Protein AF-A0A0D2E8W1-F1 (afdb_monomer_lite)

Secondary structure (DSSP, 8-state):
----------------SHHHHHHHHHHTTT---HHHHHHHHHHHHHHHHHHHHHHHHHHHHHHHHHHHHHHHHHHTT-HHHHHHHHHHHHHHHHHHHHHHHHHHHHHHHHHHHHHHHHHHHHHHHHHHHHHHHHHHHHHS-HHHHHHHHHHHHHHHHHHHHHHHHHHHHHHHHHTT-TTHHHHHHHHHHHHHHHHHHHHHHTTS--------------PPPPP--------------------HHHHHHHHHHHT--

Sequence (257 aa):
MNVSLCCLSATTASTPLTIRHQIIEWAFGKRMTPAERLRKHQRALEKTQRELDRERVKLENQEKKLVADIKKSAKNGQIGACKIQAKDLVRTRRYIQKFYQMRTQLQAISLRIQTVRSNEQMMQSMKGATMLLGSMNRQMNLPALQRIAMEFERENDIMDQRQEMMDDAIDDVTGLEDEEEGEEVVNQVLDEIGVDLNNAVRAIPYFEMLDANPIVQLGETPTGIQKAAVPESRVAQAIGGGGEDDDLQARLDSLRK

Radius of gyration: 33.44 Å; chains: 1; bounding box: 109×56×76 Å

Structure (mmCIF, N/CA/C/O backbone):
data_AF-A0A0D2E8W1-F1
#
_entry.id   AF-A0A0D2E8W1-F1
#
loop_
_atom_site.group_PDB
_atom_site.id
_atom_site.type_symbol
_atom_site.label_atom_id
_atom_site.label_alt_id
_atom_site.label_comp_id
_atom_site.label_asym_id
_atom_site.label_entity_id
_atom_site.label_seq_id
_atom_site.pdbx_PDB_ins_code
_atom_site.Cartn_x
_atom_site.Cartn_y
_atom_site.Cartn_z
_atom_site.occupancy
_atom_site.B_iso_or_equiv
_atom_site.auth_seq_id
_atom_site.auth_comp_id
_atom_site.auth_asym_id
_atom_site.auth_atom_id
_atom_site.pdbx_PDB_model_num
ATOM 1 N N . MET A 1 1 ? 77.382 7.067 -30.988 1.00 40.53 1 MET A N 1
ATOM 2 C CA . MET A 1 1 ? 77.767 7.031 -29.561 1.00 40.53 1 MET A CA 1
ATOM 3 C C . MET A 1 1 ? 76.486 7.145 -28.749 1.00 40.53 1 MET A C 1
ATOM 5 O O . MET A 1 1 ? 75.956 8.236 -28.618 1.00 40.53 1 MET A O 1
ATOM 9 N N . ASN A 1 2 ? 75.930 6.005 -28.331 1.00 35.22 2 ASN A N 1
ATOM 10 C CA . ASN A 1 2 ? 74.727 5.917 -27.501 1.00 35.22 2 ASN A CA 1
ATOM 11 C C . ASN A 1 2 ? 75.181 5.879 -26.042 1.00 35.22 2 ASN A C 1
ATOM 13 O O . ASN A 1 2 ? 75.724 4.864 -25.610 1.00 35.22 2 ASN A O 1
ATOM 17 N N . VAL A 1 3 ? 74.999 6.971 -25.301 1.00 38.97 3 VAL A N 1
ATOM 18 C CA . VAL A 1 3 ? 75.181 6.971 -23.846 1.00 38.97 3 VAL A CA 1
ATOM 19 C C . VAL A 1 3 ? 73.813 7.169 -23.218 1.00 38.97 3 VAL A C 1
ATOM 21 O O . VAL A 1 3 ? 73.165 8.199 -23.373 1.00 38.97 3 VAL A O 1
ATOM 24 N N . SER A 1 4 ? 73.385 6.084 -22.587 1.00 39.88 4 SER A N 1
ATOM 25 C CA . SER A 1 4 ? 72.119 5.854 -21.916 1.00 39.88 4 SER A CA 1
ATOM 26 C C . SER A 1 4 ? 71.818 6.928 -20.870 1.00 39.88 4 SER A C 1
ATOM 28 O O . SER A 1 4 ? 72.616 7.176 -19.967 1.00 39.88 4 SER A O 1
ATOM 30 N N . LEU A 1 5 ? 70.630 7.519 -20.995 1.00 40.31 5 LEU A N 1
ATOM 31 C CA . LEU A 1 5 ? 69.998 8.433 -20.051 1.00 40.31 5 LEU A CA 1
ATOM 32 C C . LEU A 1 5 ? 69.703 7.662 -18.755 1.00 40.31 5 LEU A C 1
ATOM 34 O O . LEU A 1 5 ? 68.702 6.958 -18.639 1.00 40.31 5 LEU A O 1
ATOM 38 N N . CYS A 1 6 ? 70.625 7.725 -17.799 1.00 34.38 6 CYS A N 1
ATOM 39 C CA . CYS A 1 6 ? 70.446 7.113 -16.492 1.00 34.38 6 CYS A CA 1
ATOM 40 C C . CYS A 1 6 ? 69.519 8.004 -15.657 1.00 34.38 6 CYS A C 1
ATOM 42 O O . CYS A 1 6 ? 69.876 9.116 -15.265 1.00 34.38 6 CYS A O 1
ATOM 44 N N . CYS A 1 7 ? 68.308 7.501 -15.434 1.00 33.75 7 CYS A N 1
ATOM 45 C CA . CYS A 1 7 ? 67.320 8.014 -14.504 1.00 33.75 7 CYS A CA 1
ATOM 46 C C . CYS A 1 7 ? 67.936 8.173 -13.106 1.00 33.75 7 CYS A C 1
ATOM 48 O O . CYS A 1 7 ? 68.194 7.179 -12.431 1.00 33.75 7 CYS A O 1
ATOM 50 N N . LEU A 1 8 ? 68.124 9.410 -12.649 1.00 35.38 8 LEU A N 1
ATOM 51 C CA . LEU A 1 8 ? 68.450 9.696 -11.255 1.00 35.38 8 LEU A CA 1
ATOM 52 C C . LEU A 1 8 ? 67.363 10.588 -10.650 1.00 35.38 8 LEU A C 1
ATOM 54 O O . LEU A 1 8 ? 67.363 11.808 -10.776 1.00 35.38 8 LEU A O 1
ATOM 58 N N . SER A 1 9 ? 66.384 9.895 -10.068 1.00 36.00 9 SER A N 1
ATOM 59 C CA . SER A 1 9 ? 65.716 10.206 -8.800 1.00 36.00 9 SER A CA 1
ATOM 60 C C . SER A 1 9 ? 65.710 11.675 -8.356 1.00 36.00 9 SER A C 1
ATOM 62 O O . SER A 1 9 ? 66.556 12.102 -7.569 1.00 36.00 9 SER A O 1
ATOM 64 N N . ALA A 1 10 ? 64.676 12.414 -8.750 1.00 39.38 10 ALA A N 1
ATOM 65 C CA . ALA A 1 10 ? 64.235 13.587 -8.006 1.00 39.38 10 ALA A CA 1
ATOM 66 C C . ALA A 1 10 ? 63.082 13.173 -7.081 1.00 39.38 10 ALA A C 1
ATOM 68 O O . ALA A 1 10 ? 61.907 13.225 -7.437 1.00 39.38 10 ALA A O 1
ATOM 69 N N . THR A 1 11 ? 63.449 12.726 -5.882 1.00 40.19 11 THR A N 1
ATOM 70 C CA . THR A 1 11 ? 62.569 12.675 -4.715 1.00 40.19 11 THR A CA 1
ATOM 71 C C . THR A 1 11 ? 62.158 14.105 -4.373 1.00 40.19 11 THR A C 1
ATOM 73 O O . THR A 1 11 ? 62.908 14.825 -3.718 1.00 40.19 11 THR A O 1
ATOM 76 N N . THR A 1 12 ? 60.975 14.538 -4.799 1.00 41.62 12 THR A N 1
ATOM 77 C CA . THR A 1 12 ? 60.324 15.724 -4.232 1.00 41.62 12 THR A CA 1
ATOM 78 C C . THR A 1 12 ? 59.028 15.295 -3.566 1.00 41.62 12 THR A C 1
ATOM 80 O O . THR A 1 12 ? 57.986 15.065 -4.176 1.00 41.62 12 THR A O 1
ATOM 83 N N . ALA A 1 13 ? 59.143 15.137 -2.251 1.00 38.47 13 ALA A N 1
ATOM 84 C CA . ALA A 1 13 ? 58.041 14.963 -1.333 1.00 38.47 13 ALA A CA 1
ATOM 85 C C . ALA A 1 13 ? 56.994 16.069 -1.542 1.00 38.47 13 ALA A C 1
ATOM 87 O O . ALA A 1 13 ? 57.261 17.242 -1.293 1.00 38.47 13 ALA A O 1
ATOM 88 N N . SER A 1 14 ? 55.790 15.700 -1.978 1.00 40.38 14 SER A N 1
ATOM 89 C CA . SER A 1 14 ? 54.617 16.571 -1.878 1.00 40.38 14 SER A CA 1
ATOM 90 C C . SER A 1 14 ? 53.344 15.754 -1.645 1.00 40.38 14 SER A C 1
ATOM 92 O O . SER A 1 14 ? 52.461 15.619 -2.481 1.00 40.38 14 SER A O 1
ATOM 94 N N . THR A 1 15 ? 53.227 15.210 -0.439 1.00 38.75 15 THR A N 1
ATOM 95 C CA . THR A 1 15 ? 51.921 14.989 0.194 1.00 38.75 15 THR A CA 1
ATOM 96 C C . THR A 1 15 ? 51.798 16.035 1.294 1.00 38.75 15 THR A C 1
ATOM 98 O O . THR A 1 15 ? 52.658 16.057 2.177 1.00 38.75 15 THR A O 1
ATOM 101 N N . PRO A 1 16 ? 50.788 16.924 1.247 1.00 48.00 16 PRO A N 1
ATOM 102 C CA . PRO A 1 16 ? 49.545 16.583 1.937 1.00 48.00 16 PRO A CA 1
ATOM 103 C C . PRO A 1 16 ? 48.306 17.289 1.338 1.00 48.00 16 PRO A C 1
ATOM 105 O O . PRO A 1 16 ? 47.885 18.336 1.826 1.00 48.00 16 PRO A O 1
ATOM 108 N N . LEU A 1 17 ? 47.665 16.716 0.313 1.00 45.72 17 LEU A N 1
ATOM 109 C CA . LEU A 1 17 ? 46.328 17.172 -0.125 1.00 45.72 17 LEU A CA 1
ATOM 110 C C . LEU A 1 17 ? 45.181 16.238 0.294 1.00 45.72 17 LEU A C 1
ATOM 112 O O . LEU A 1 17 ? 44.019 16.633 0.233 1.00 45.72 17 LEU A O 1
ATOM 116 N N . THR A 1 18 ? 45.475 15.052 0.832 1.00 53.03 18 THR A N 1
ATOM 117 C CA . THR A 1 18 ? 44.446 14.071 1.226 1.00 53.03 18 THR A CA 1
ATOM 118 C C . THR A 1 18 ? 43.665 14.471 2.489 1.00 53.03 18 THR A C 1
ATOM 120 O O . THR A 1 18 ? 42.514 14.076 2.653 1.00 53.03 18 THR A O 1
ATOM 123 N N . ILE A 1 19 ? 44.224 15.326 3.356 1.00 55.00 19 ILE A N 1
ATOM 124 C CA . ILE A 1 19 ? 43.565 15.733 4.616 1.00 55.00 19 ILE A CA 1
ATOM 125 C C . ILE A 1 19 ? 42.348 16.643 4.361 1.00 55.00 19 ILE A C 1
ATOM 127 O O . ILE A 1 19 ? 41.367 16.585 5.102 1.00 55.00 19 ILE A O 1
ATOM 131 N N . ARG A 1 20 ? 42.337 17.442 3.281 1.00 55.62 20 ARG A N 1
ATOM 132 C CA . ARG A 1 20 ? 41.191 18.326 2.991 1.00 55.62 20 ARG A CA 1
ATOM 133 C C . ARG A 1 20 ? 39.917 17.560 2.631 1.00 55.62 20 ARG A C 1
ATOM 135 O O . ARG A 1 20 ? 38.835 18.035 2.960 1.00 55.62 20 ARG A O 1
ATOM 142 N N . HIS A 1 21 ? 40.023 16.385 2.011 1.00 56.06 21 HIS A N 1
ATOM 143 C CA . HIS A 1 21 ? 38.840 15.599 1.646 1.00 56.06 21 HIS A CA 1
ATOM 144 C C . HIS A 1 21 ? 38.146 14.986 2.873 1.00 56.06 21 HIS A C 1
ATOM 146 O O . HIS A 1 21 ? 36.920 15.007 2.956 1.00 56.06 21 HIS A O 1
ATOM 152 N N . GLN A 1 22 ? 38.909 14.538 3.876 1.00 53.56 22 GLN A N 1
ATOM 153 C CA . GLN A 1 22 ? 38.338 13.937 5.089 1.00 53.56 22 GLN A CA 1
ATOM 154 C C . GLN A 1 22 ? 37.619 14.959 5.985 1.00 53.56 22 GLN A C 1
ATOM 156 O O . GLN A 1 22 ? 36.590 14.644 6.581 1.00 53.56 22 GLN A O 1
ATOM 161 N N . ILE A 1 23 ? 38.101 16.206 6.043 1.00 62.03 23 ILE A N 1
ATOM 162 C CA . ILE A 1 23 ? 37.435 17.271 6.815 1.00 62.03 23 ILE A CA 1
ATOM 163 C C . ILE A 1 23 ? 36.077 17.632 6.189 1.00 62.03 23 ILE A C 1
ATOM 165 O O . ILE A 1 23 ? 35.114 17.890 6.912 1.00 62.03 23 ILE A O 1
ATOM 169 N N . ILE A 1 24 ? 35.972 17.604 4.856 1.00 59.94 24 ILE A N 1
ATOM 170 C CA . ILE A 1 24 ? 34.713 17.878 4.150 1.00 59.94 24 ILE A CA 1
ATOM 171 C C . ILE A 1 24 ? 33.704 16.742 4.379 1.00 59.94 24 ILE A C 1
ATOM 173 O O . ILE A 1 24 ? 32.537 17.032 4.637 1.00 59.94 24 ILE A O 1
ATOM 177 N N . GLU A 1 25 ? 34.132 15.473 4.383 1.00 57.22 25 GLU A N 1
ATOM 178 C CA . GLU A 1 25 ? 33.244 14.344 4.717 1.00 57.22 25 GLU A CA 1
ATOM 179 C C . GLU A 1 25 ? 32.720 14.389 6.161 1.00 57.22 25 GLU A C 1
ATOM 181 O O . GLU A 1 25 ? 31.567 14.023 6.406 1.00 57.22 25 GLU A O 1
ATOM 186 N N . TRP A 1 26 ? 33.533 14.856 7.114 1.00 65.25 26 TRP A N 1
ATOM 187 C CA . TRP A 1 26 ? 33.124 14.992 8.515 1.00 65.25 26 TRP A CA 1
ATOM 188 C C . TRP A 1 26 ? 32.160 16.170 8.732 1.00 65.25 26 TRP A C 1
ATOM 190 O O . TRP A 1 26 ? 31.143 16.022 9.408 1.00 65.25 26 TRP A O 1
ATOM 200 N N . ALA A 1 27 ? 32.427 17.324 8.111 1.00 64.69 27 ALA A N 1
ATOM 201 C CA . ALA A 1 27 ? 31.603 18.526 8.258 1.00 64.69 27 ALA A CA 1
ATOM 202 C C . ALA A 1 27 ? 30.275 18.461 7.476 1.00 64.69 27 ALA A C 1
ATOM 204 O O . ALA A 1 27 ? 29.265 19.017 7.909 1.00 64.69 27 ALA A O 1
ATOM 205 N N . PHE A 1 28 ? 30.244 17.754 6.344 1.00 62.41 28 PHE A N 1
ATOM 206 C CA . PHE A 1 28 ? 29.039 17.521 5.541 1.00 62.41 28 PHE A CA 1
ATOM 207 C C . PHE A 1 28 ? 28.532 16.087 5.687 1.00 62.41 28 PHE A C 1
ATOM 209 O O . PHE A 1 28 ? 28.153 15.470 4.690 1.00 62.41 28 PHE A O 1
ATOM 216 N N . GLY A 1 29 ? 28.520 15.583 6.931 1.00 59.03 29 GLY A N 1
ATOM 217 C CA . GLY A 1 29 ? 28.130 14.224 7.312 1.00 59.03 29 GLY A CA 1
ATOM 218 C C . GLY A 1 29 ? 27.183 13.574 6.309 1.00 59.03 29 GLY A C 1
ATOM 219 O O . GLY A 1 29 ? 26.050 14.030 6.172 1.00 59.03 29 GLY A O 1
ATOM 220 N N . LYS A 1 30 ? 27.716 12.589 5.566 1.00 61.78 30 LYS A N 1
ATOM 221 C CA . LYS A 1 30 ? 27.101 11.814 4.468 1.00 61.78 30 LYS A CA 1
ATOM 222 C C . LYS A 1 30 ? 25.666 12.249 4.154 1.00 61.78 30 LYS A C 1
ATOM 224 O O . LYS A 1 30 ? 24.698 11.598 4.555 1.00 61.78 30 LYS A O 1
ATOM 229 N N . ARG A 1 31 ? 25.508 13.386 3.471 1.00 69.69 31 ARG A N 1
ATOM 230 C CA . ARG A 1 31 ? 24.183 13.847 3.053 1.00 69.69 31 ARG A CA 1
ATOM 231 C C . ARG A 1 31 ? 23.663 12.848 2.025 1.00 69.69 31 ARG A C 1
ATOM 233 O O . ARG A 1 31 ? 24.164 12.810 0.908 1.00 69.69 31 ARG A O 1
ATOM 240 N N . MET A 1 32 ? 22.694 12.023 2.431 1.00 76.06 32 MET A N 1
ATOM 241 C CA . MET A 1 32 ? 22.054 11.043 1.551 1.00 76.06 32 MET A CA 1
ATOM 242 C C . MET A 1 32 ? 21.623 11.707 0.246 1.00 76.06 32 MET A C 1
ATOM 244 O O . MET A 1 32 ? 20.972 12.761 0.267 1.00 76.06 32 MET A O 1
ATOM 248 N N . THR A 1 33 ? 21.939 11.065 -0.873 1.00 86.56 33 THR A N 1
ATOM 249 C CA . THR A 1 33 ? 21.537 11.557 -2.193 1.00 86.56 33 THR A CA 1
ATOM 250 C C . THR A 1 33 ? 20.005 11.503 -2.344 1.00 86.56 33 THR A C 1
ATOM 252 O O . THR A 1 33 ? 19.338 10.720 -1.653 1.00 86.56 33 THR A O 1
ATOM 255 N N . PRO A 1 34 ? 19.392 12.312 -3.231 1.00 83.38 34 PRO A N 1
ATOM 256 C CA . PRO A 1 34 ? 17.946 12.262 -3.470 1.00 83.38 34 PRO A CA 1
ATOM 257 C C . PRO A 1 34 ? 17.450 10.856 -3.845 1.00 83.38 34 PRO A C 1
ATOM 259 O O . PRO A 1 34 ? 16.435 10.396 -3.322 1.00 83.38 34 PRO A O 1
ATOM 262 N N . ALA A 1 35 ? 18.219 10.133 -4.666 1.00 84.88 35 ALA A N 1
ATOM 263 C CA . ALA A 1 35 ? 17.922 8.759 -5.061 1.00 84.88 35 ALA A CA 1
ATOM 264 C C . ALA A 1 35 ? 17.964 7.780 -3.871 1.00 84.88 35 ALA A C 1
ATOM 266 O O . ALA A 1 35 ? 17.088 6.923 -3.728 1.00 84.88 35 ALA A O 1
ATOM 267 N N . GLU A 1 36 ? 18.941 7.915 -2.970 1.00 87.31 36 GLU A N 1
ATOM 268 C CA . GLU A 1 36 ? 19.001 7.110 -1.744 1.00 87.31 36 GLU A CA 1
ATOM 269 C C . GLU A 1 36 ? 17.837 7.407 -0.799 1.00 87.31 36 GLU A C 1
ATOM 271 O O . GLU A 1 36 ? 17.276 6.488 -0.192 1.00 87.31 36 GLU A O 1
ATOM 276 N N . ARG A 1 37 ? 17.450 8.683 -0.684 1.00 88.19 37 ARG A N 1
ATOM 277 C CA . ARG A 1 37 ? 16.289 9.103 0.104 1.00 88.19 37 ARG A CA 1
ATOM 278 C C . ARG A 1 37 ? 15.012 8.472 -0.448 1.00 88.19 37 ARG A C 1
ATOM 280 O O . ARG A 1 37 ? 14.255 7.892 0.328 1.00 88.19 37 ARG A O 1
ATOM 287 N N . LEU A 1 38 ? 14.818 8.504 -1.767 1.00 88.31 38 LEU A N 1
ATOM 288 C CA . LEU A 1 38 ? 13.676 7.875 -2.433 1.00 88.31 38 LEU A CA 1
ATOM 289 C C . LEU A 1 38 ? 13.616 6.367 -2.143 1.00 88.31 38 LEU A C 1
ATOM 291 O O . LEU A 1 38 ? 12.593 5.870 -1.677 1.00 88.31 38 LEU A O 1
ATOM 295 N N . ARG A 1 39 ? 14.742 5.652 -2.293 1.00 89.31 39 ARG A N 1
ATOM 296 C CA . ARG A 1 39 ? 14.844 4.215 -1.964 1.00 89.31 39 ARG A CA 1
ATOM 297 C C . ARG A 1 39 ? 14.543 3.925 -0.491 1.00 89.31 39 ARG A C 1
ATOM 299 O O . ARG A 1 39 ? 13.941 2.904 -0.164 1.00 89.31 39 ARG A O 1
ATOM 306 N N . LYS A 1 40 ? 14.969 4.798 0.429 1.00 91.56 40 LYS A N 1
ATOM 307 C CA . LYS A 1 40 ? 14.654 4.670 1.861 1.00 91.56 40 LYS A CA 1
ATOM 308 C C . LYS A 1 40 ? 13.157 4.846 2.124 1.00 91.56 40 LYS A C 1
ATOM 310 O O . LYS A 1 40 ? 12.607 4.058 2.890 1.00 91.56 40 LYS A O 1
ATOM 315 N N . HIS A 1 41 ? 12.505 5.820 1.488 1.00 90.69 41 HIS A N 1
ATOM 316 C CA . HIS A 1 41 ? 11.058 6.006 1.609 1.00 90.69 41 HIS A CA 1
ATOM 317 C C . HIS A 1 41 ? 10.276 4.837 1.011 1.00 90.69 41 HIS A C 1
ATOM 319 O O . HIS A 1 41 ? 9.372 4.348 1.676 1.00 90.69 41 HIS A O 1
ATOM 325 N N . GLN A 1 42 ? 10.667 4.319 -0.156 1.00 92.31 42 GLN A N 1
ATOM 326 C CA . GLN A 1 42 ? 10.027 3.146 -0.762 1.00 92.31 42 GLN A CA 1
ATOM 327 C C . GLN A 1 42 ? 10.031 1.939 0.195 1.00 92.31 42 GLN A C 1
ATOM 329 O O . GLN A 1 42 ? 8.978 1.399 0.523 1.00 92.31 42 GLN A O 1
ATOM 334 N N . ARG A 1 43 ? 11.194 1.607 0.776 1.00 94.50 43 ARG A N 1
ATOM 335 C CA . ARG A 1 43 ? 11.309 0.536 1.787 1.00 94.50 43 ARG A CA 1
ATOM 336 C C . ARG A 1 43 ? 10.488 0.803 3.050 1.00 94.50 43 ARG A C 1
ATOM 338 O O . ARG A 1 43 ? 9.961 -0.127 3.660 1.00 94.50 43 ARG A O 1
ATOM 345 N N . ALA A 1 44 ? 10.405 2.063 3.478 1.00 94.31 44 ALA A N 1
ATOM 346 C CA . ALA A 1 44 ? 9.585 2.440 4.623 1.00 94.31 44 ALA A CA 1
ATOM 347 C C . ALA A 1 44 ? 8.093 2.225 4.329 1.00 94.31 44 ALA A C 1
ATOM 349 O O . ALA A 1 44 ? 7.403 1.658 5.171 1.00 94.31 44 ALA A O 1
ATOM 350 N N . LEU A 1 45 ? 7.616 2.593 3.134 1.00 94.94 45 LEU A N 1
ATOM 351 C CA . LEU A 1 45 ? 6.235 2.354 2.708 1.00 94.94 45 LEU A CA 1
ATOM 352 C C . LEU A 1 45 ? 5.905 0.860 2.672 1.00 94.94 45 LEU A C 1
ATOM 354 O O . LEU A 1 45 ? 4.903 0.459 3.253 1.00 94.94 45 LEU A O 1
ATOM 358 N N . GLU A 1 46 ? 6.768 0.024 2.091 1.00 95.31 46 GLU A N 1
ATOM 359 C CA . GLU A 1 46 ? 6.595 -1.439 2.071 1.00 95.31 46 GLU A CA 1
ATOM 360 C C . GLU A 1 46 ? 6.565 -2.050 3.483 1.00 95.31 46 GLU A C 1
ATOM 362 O O . GLU A 1 46 ? 5.863 -3.029 3.752 1.00 95.31 46 GLU A O 1
ATOM 367 N N . LYS A 1 47 ? 7.347 -1.499 4.421 1.00 96.44 47 LYS A N 1
ATOM 368 C CA . LYS A 1 47 ? 7.296 -1.914 5.828 1.00 96.44 47 LYS A CA 1
ATOM 369 C C . LYS A 1 47 ? 5.962 -1.522 6.466 1.00 96.44 47 LYS A C 1
ATOM 371 O O . LYS A 1 47 ? 5.368 -2.358 7.146 1.00 96.44 47 LYS A O 1
ATOM 376 N N . THR A 1 48 ? 5.498 -0.294 6.235 1.00 94.69 48 THR A N 1
ATOM 377 C CA . THR A 1 48 ? 4.215 0.201 6.750 1.00 94.69 48 THR A CA 1
ATOM 378 C C . THR A 1 48 ? 3.044 -0.587 6.172 1.00 94.69 48 THR A C 1
ATOM 380 O O . THR A 1 48 ? 2.186 -1.001 6.938 1.00 94.69 48 THR A O 1
ATOM 383 N N . GLN A 1 49 ? 3.035 -0.890 4.868 1.00 95.50 49 GLN A N 1
ATOM 384 C CA . GLN A 1 49 ? 2.012 -1.737 4.239 1.00 95.50 49 GLN A CA 1
ATOM 385 C C . GLN A 1 49 ? 1.886 -3.087 4.957 1.00 95.50 49 GLN A C 1
ATOM 387 O O . GLN A 1 49 ? 0.797 -3.466 5.376 1.00 95.50 49 GLN A O 1
ATOM 392 N N . ARG A 1 50 ? 3.016 -3.763 5.204 1.00 96.69 50 ARG A N 1
ATOM 393 C CA . ARG A 1 50 ? 3.026 -5.046 5.922 1.00 96.69 50 ARG A CA 1
ATOM 394 C C . ARG A 1 50 ? 2.568 -4.931 7.377 1.00 96.69 50 ARG A C 1
ATOM 396 O O . ARG A 1 50 ? 2.013 -5.890 7.904 1.00 96.69 50 ARG A O 1
ATOM 403 N N . GLU A 1 51 ? 2.839 -3.815 8.055 1.00 96.69 51 GLU A N 1
ATOM 404 C CA . GLU A 1 51 ? 2.320 -3.591 9.412 1.00 96.69 51 GLU A CA 1
ATOM 405 C C . GLU A 1 51 ? 0.808 -3.364 9.396 1.00 96.69 51 GLU A C 1
ATOM 407 O O . GLU A 1 51 ? 0.106 -4.005 10.173 1.00 96.69 51 GLU A O 1
ATOM 412 N N . LEU A 1 52 ? 0.298 -2.560 8.457 1.00 96.00 52 LEU A N 1
ATOM 413 C CA . LEU A 1 52 ? -1.142 -2.360 8.277 1.00 96.00 52 LEU A CA 1
ATOM 414 C C . LEU A 1 52 ? -1.864 -3.686 8.007 1.00 96.00 52 LEU A C 1
ATOM 416 O O . LEU A 1 52 ? -2.915 -3.929 8.591 1.00 96.00 52 LEU A O 1
ATOM 420 N N . ASP A 1 53 ? -1.293 -4.569 7.182 1.00 96.50 53 ASP A N 1
ATOM 421 C CA . ASP A 1 53 ? -1.863 -5.898 6.930 1.00 96.50 53 ASP A CA 1
ATOM 422 C C . ASP A 1 53 ? -1.879 -6.770 8.198 1.00 96.50 53 ASP A C 1
ATOM 424 O O . ASP A 1 53 ? -2.882 -7.423 8.496 1.00 96.50 53 ASP A O 1
ATOM 428 N N . ARG A 1 54 ? -0.806 -6.752 9.002 1.00 97.56 54 ARG A N 1
ATOM 429 C CA . ARG A 1 54 ? -0.762 -7.470 10.290 1.00 97.56 54 ARG A CA 1
ATOM 430 C C . ARG A 1 54 ? -1.791 -6.936 11.283 1.00 97.56 54 ARG A C 1
ATOM 432 O O . ARG A 1 54 ? -2.440 -7.723 11.972 1.00 97.56 54 ARG A O 1
ATOM 439 N N . GLU A 1 55 ? -1.921 -5.619 11.393 1.00 95.75 55 GLU A N 1
ATOM 440 C CA . GLU A 1 55 ? -2.909 -4.973 12.259 1.00 95.75 55 GLU A CA 1
ATOM 441 C C . GLU A 1 55 ? -4.338 -5.273 11.802 1.00 95.75 55 GLU A C 1
ATOM 443 O O . GLU A 1 55 ? -5.184 -5.615 12.632 1.00 95.75 55 GLU A O 1
ATOM 448 N N . ARG A 1 56 ? -4.588 -5.268 10.488 1.00 96.25 56 ARG A N 1
ATOM 449 C CA . ARG A 1 56 ? -5.878 -5.657 9.915 1.00 96.25 56 ARG A CA 1
ATOM 450 C C . ARG A 1 56 ? -6.262 -7.083 10.306 1.00 96.25 56 ARG A C 1
ATOM 452 O O . ARG A 1 56 ? -7.355 -7.286 10.822 1.00 96.25 56 ARG A O 1
ATOM 459 N N . VAL A 1 57 ? -5.357 -8.053 10.161 1.00 97.38 57 VAL A N 1
ATOM 460 C CA . VAL A 1 57 ? -5.624 -9.455 10.545 1.00 97.38 57 VAL A CA 1
ATOM 461 C C . VAL A 1 57 ? -5.925 -9.586 12.045 1.00 97.38 57 VAL A C 1
ATOM 463 O O . VAL A 1 57 ? -6.773 -10.385 12.454 1.00 97.38 57 VAL A O 1
ATOM 466 N N . LYS A 1 58 ? -5.278 -8.785 12.905 1.00 97.19 58 LYS A N 1
ATOM 467 C CA . LYS A 1 58 ? -5.612 -8.744 14.341 1.00 97.19 58 LYS A CA 1
ATOM 468 C C . LYS A 1 58 ? -7.040 -8.234 14.564 1.00 97.19 58 LYS A C 1
ATOM 470 O O . LYS A 1 58 ? -7.758 -8.837 15.363 1.00 97.19 58 LYS A O 1
ATOM 475 N N . LEU A 1 59 ? -7.458 -7.185 13.853 1.00 96.12 59 LEU A N 1
ATOM 476 C CA . LEU A 1 59 ? -8.824 -6.650 13.917 1.00 96.12 59 LEU A CA 1
ATOM 477 C C . LEU A 1 59 ? -9.862 -7.640 13.371 1.00 96.12 59 LEU A C 1
ATOM 479 O O . LEU A 1 59 ? -10.896 -7.825 14.003 1.00 96.12 59 LEU A O 1
ATOM 483 N N . GLU A 1 60 ? -9.579 -8.342 12.274 1.00 97.19 60 GLU A N 1
ATOM 484 C CA . GLU A 1 60 ? -10.450 -9.399 11.727 1.00 97.19 60 GLU A CA 1
ATOM 485 C C . GLU A 1 60 ? -10.633 -10.554 12.733 1.00 97.19 60 GLU A C 1
ATOM 487 O O . GLU A 1 60 ? -11.728 -11.087 12.921 1.00 97.19 60 GLU A O 1
ATOM 492 N N . ASN A 1 61 ? -9.575 -10.925 13.459 1.00 97.38 61 ASN A N 1
ATOM 493 C CA . ASN A 1 61 ? -9.675 -11.922 14.526 1.00 97.38 61 ASN A CA 1
ATOM 494 C C . ASN A 1 61 ? -10.453 -11.404 15.748 1.00 97.38 61 ASN A C 1
ATOM 496 O O . ASN A 1 61 ? -11.180 -12.174 16.381 1.00 97.38 61 ASN A O 1
ATOM 500 N N . GLN A 1 62 ? -10.324 -10.118 16.090 1.00 94.69 62 GLN A N 1
ATOM 501 C CA . GLN A 1 62 ? -11.147 -9.479 17.123 1.00 94.69 62 GLN A CA 1
ATOM 502 C C . GLN A 1 62 ? -12.621 -9.413 16.707 1.00 94.69 62 GLN A C 1
ATOM 504 O O . GLN A 1 62 ? -13.488 -9.694 17.531 1.00 94.69 62 GLN A O 1
ATOM 509 N N . GLU A 1 63 ? -12.910 -9.145 15.432 1.00 96.19 63 GLU A N 1
ATOM 510 C CA . GLU A 1 63 ? -14.262 -9.183 14.873 1.00 96.19 63 GLU A CA 1
ATOM 511 C C . GLU A 1 63 ? -14.899 -10.565 15.078 1.00 96.19 63 GLU A C 1
ATOM 513 O O . GLU A 1 63 ? -15.995 -10.667 15.629 1.00 96.19 63 GLU A O 1
ATOM 518 N N . LYS A 1 64 ? -14.186 -11.645 14.728 1.00 97.25 64 LYS A N 1
ATOM 519 C CA . LYS A 1 64 ? -14.664 -13.026 14.930 1.00 97.25 64 LYS A CA 1
ATOM 520 C C . LYS A 1 64 ? -14.994 -13.319 16.400 1.00 97.25 64 LYS A C 1
ATOM 522 O O . LYS A 1 64 ? -16.009 -13.957 16.686 1.00 97.25 64 LYS A O 1
ATOM 527 N N . LYS A 1 65 ? -14.169 -12.833 17.337 1.00 96.69 65 LYS A N 1
ATOM 528 C CA . LYS A 1 65 ? -14.414 -12.965 18.786 1.00 96.69 65 LYS A CA 1
ATOM 529 C C . LYS A 1 65 ? -15.645 -12.171 19.229 1.00 96.69 65 LYS A C 1
ATOM 531 O O . LYS A 1 65 ? -16.505 -12.737 19.895 1.00 96.69 65 LYS A O 1
ATOM 536 N N . LEU A 1 66 ? -15.780 -10.920 18.785 1.00 95.88 66 LEU A N 1
ATOM 537 C CA . LEU A 1 66 ? -16.954 -10.085 19.060 1.00 95.88 66 LEU A CA 1
ATOM 538 C C . LEU A 1 66 ? -18.243 -10.743 18.561 1.00 95.88 66 LEU A C 1
ATOM 540 O O . LEU A 1 66 ? -19.225 -10.793 19.295 1.00 95.88 66 LEU A O 1
ATOM 544 N N . VAL A 1 67 ? -18.238 -11.321 17.356 1.00 96.94 67 VAL A N 1
ATOM 545 C CA . VAL A 1 67 ? -19.390 -12.071 16.828 1.00 96.94 67 VAL A CA 1
ATOM 546 C C . VAL A 1 67 ? -19.725 -13.273 17.717 1.00 96.94 67 VAL A C 1
ATOM 548 O O . VAL A 1 67 ? -20.899 -13.517 18.004 1.00 96.94 67 VAL A O 1
ATOM 551 N N . ALA A 1 68 ? -18.722 -14.026 18.176 1.00 96.94 68 ALA A N 1
ATOM 552 C CA . ALA A 1 68 ? -18.938 -15.161 19.071 1.00 96.94 68 ALA A CA 1
ATOM 553 C C . ALA A 1 68 ? -19.509 -14.730 20.434 1.00 96.94 68 ALA A C 1
ATOM 555 O O . ALA A 1 68 ? -20.415 -15.385 20.952 1.00 96.94 68 ALA A O 1
ATOM 556 N N . ASP A 1 69 ? -19.030 -13.622 20.996 1.00 95.06 69 ASP A N 1
ATOM 557 C CA . ASP A 1 69 ? -19.499 -13.116 22.286 1.00 95.06 69 ASP A CA 1
ATOM 558 C C . ASP A 1 69 ? -20.900 -12.500 22.192 1.00 95.06 69 ASP A C 1
ATOM 560 O O . ASP A 1 69 ? -21.723 -12.755 23.068 1.00 95.06 69 ASP A O 1
ATOM 564 N N . ILE A 1 70 ? -21.234 -11.815 21.090 1.00 95.81 70 ILE A N 1
ATOM 565 C CA . ILE A 1 70 ? -22.610 -11.375 20.791 1.00 95.81 70 ILE A CA 1
ATOM 566 C C . ILE A 1 70 ? -23.556 -12.580 20.763 1.00 95.81 70 ILE A C 1
ATOM 568 O O . ILE A 1 70 ? -24.614 -12.551 21.394 1.00 95.81 70 ILE A O 1
ATOM 572 N N . LYS A 1 71 ? -23.167 -13.670 20.082 1.00 96.12 71 LYS A N 1
ATOM 573 C CA . LYS A 1 71 ? -23.962 -14.909 20.033 1.00 96.12 71 LYS A CA 1
ATOM 574 C C . LYS A 1 71 ? -24.179 -15.506 21.429 1.00 96.12 71 LYS A C 1
ATOM 576 O O . LYS A 1 71 ? -25.277 -15.979 21.712 1.00 96.12 71 LYS A O 1
ATOM 581 N N . LYS A 1 72 ? -23.171 -15.482 22.310 1.00 96.38 72 LYS A N 1
ATOM 582 C CA . LYS A 1 72 ? -23.294 -15.962 23.701 1.00 96.38 72 LYS A CA 1
ATOM 583 C C . LYS A 1 72 ? -24.210 -15.065 24.540 1.00 96.38 72 LYS A C 1
ATOM 585 O O . LYS A 1 72 ? -25.139 -15.575 25.161 1.00 96.38 72 LYS A O 1
ATOM 590 N N . SER A 1 73 ? -24.005 -13.746 24.522 1.00 94.38 73 SER A N 1
ATOM 591 C CA . SER A 1 73 ? -24.840 -12.781 25.255 1.00 94.38 73 SER A CA 1
ATOM 592 C C . SER A 1 73 ? -26.307 -12.844 24.821 1.00 94.38 73 SER A C 1
ATOM 594 O O . SER A 1 73 ? -27.204 -12.747 25.658 1.00 94.38 73 SER A O 1
ATOM 596 N N . ALA A 1 74 ? -26.558 -13.054 23.523 1.00 94.81 74 ALA A N 1
ATOM 597 C CA . ALA A 1 74 ? -27.902 -13.227 22.977 1.00 94.81 74 ALA A CA 1
ATOM 598 C C . ALA A 1 74 ? -28.584 -14.500 23.505 1.00 94.81 74 ALA A C 1
ATOM 600 O O . ALA A 1 74 ? -29.736 -14.435 23.926 1.00 94.81 74 ALA A O 1
ATOM 601 N N . LYS A 1 75 ? -27.866 -15.633 23.561 1.00 95.50 75 LYS A N 1
ATOM 602 C CA . LYS A 1 75 ? -28.380 -16.886 24.149 1.00 95.50 75 LYS A CA 1
ATOM 603 C C . LYS A 1 75 ? -28.700 -16.750 25.640 1.00 95.50 75 LYS A C 1
ATOM 605 O O . LYS A 1 75 ? -29.653 -17.356 26.110 1.00 95.50 75 LYS A O 1
ATOM 610 N N . ASN A 1 76 ? -27.944 -15.922 26.357 1.00 95.50 76 ASN A N 1
ATOM 611 C CA . ASN A 1 76 ? -28.168 -15.639 27.776 1.00 95.50 76 ASN A CA 1
ATOM 612 C C . ASN A 1 76 ? -29.270 -14.588 28.029 1.00 95.50 76 ASN A C 1
ATOM 614 O O . ASN A 1 76 ? -29.470 -14.184 29.172 1.00 95.50 76 ASN A O 1
ATOM 618 N N . GLY A 1 77 ? -29.946 -14.079 26.989 1.00 92.88 77 GLY A N 1
ATOM 619 C CA . GLY A 1 77 ? -31.000 -13.064 27.126 1.00 92.88 77 GLY A CA 1
ATOM 620 C C . GLY A 1 77 ? -30.500 -11.668 27.527 1.00 92.88 77 GLY A C 1
ATOM 621 O O . GLY A 1 77 ? -31.296 -10.788 27.853 1.00 92.88 77 GLY A O 1
ATOM 622 N N . GLN A 1 78 ? -29.188 -11.417 27.490 1.00 94.31 78 GLN A N 1
ATOM 623 C CA . GLN A 1 78 ? -28.583 -10.146 27.898 1.00 94.31 78 GLN A CA 1
ATOM 624 C C . GLN A 1 78 ? -28.646 -9.105 26.766 1.00 94.31 78 GLN A C 1
ATOM 626 O O . GLN A 1 78 ? -27.637 -8.744 26.156 1.00 94.31 78 GLN A O 1
ATOM 631 N N . ILE A 1 79 ? -29.845 -8.582 26.488 1.00 92.25 79 ILE A N 1
ATOM 632 C CA . ILE A 1 79 ? -30.083 -7.638 25.378 1.00 92.25 79 ILE A CA 1
ATOM 633 C C . ILE A 1 79 ? -29.268 -6.340 25.522 1.00 92.25 79 ILE A C 1
ATOM 635 O O . ILE A 1 79 ? -28.760 -5.817 24.528 1.00 92.25 79 ILE A O 1
ATOM 639 N N . GLY A 1 80 ? -29.105 -5.826 26.747 1.00 93.50 80 GLY A N 1
ATOM 640 C CA . GLY A 1 80 ? -28.311 -4.620 27.012 1.00 93.50 80 GLY A CA 1
ATOM 641 C C . GLY A 1 80 ? -26.840 -4.781 26.613 1.00 93.50 80 GLY A C 1
ATOM 642 O O . GLY A 1 80 ? -26.308 -3.951 25.874 1.00 93.50 80 GLY A O 1
ATOM 643 N N . ALA A 1 81 ? -26.214 -5.890 27.022 1.00 93.44 81 ALA A N 1
ATOM 644 C CA . ALA A 1 81 ? -24.841 -6.228 26.646 1.00 93.44 81 ALA A CA 1
ATOM 645 C C . ALA A 1 81 ? -24.710 -6.445 25.130 1.00 93.44 81 ALA A C 1
ATOM 647 O O . ALA A 1 81 ? -23.806 -5.893 24.503 1.00 93.44 81 ALA A O 1
ATOM 648 N N . CYS A 1 82 ? -25.671 -7.152 24.525 1.00 94.38 82 CYS A N 1
ATOM 649 C CA . CYS A 1 82 ? -25.704 -7.412 23.087 1.00 94.38 82 CYS A CA 1
ATOM 650 C C . CYS A 1 82 ? -25.708 -6.113 22.256 1.00 94.38 82 CYS A C 1
ATOM 652 O O . CYS A 1 82 ? -24.934 -5.983 21.310 1.00 94.38 82 CYS A O 1
ATOM 654 N N . LYS A 1 83 ? -26.493 -5.095 22.645 1.00 94.62 83 LYS A N 1
ATOM 655 C CA . LYS A 1 83 ? -26.505 -3.784 21.961 1.00 94.62 83 LYS A CA 1
ATOM 656 C C . LYS A 1 83 ? -25.156 -3.062 22.028 1.00 94.62 83 LYS A C 1
ATOM 658 O O . LYS A 1 83 ? -24.761 -2.418 21.056 1.00 94.62 83 LYS A O 1
ATOM 663 N N . ILE A 1 84 ? -24.460 -3.135 23.163 1.00 95.38 84 ILE A N 1
ATOM 664 C CA . ILE A 1 84 ? -23.140 -2.507 23.330 1.00 95.38 84 ILE A CA 1
ATOM 665 C C . ILE A 1 84 ? -22.106 -3.234 22.463 1.00 95.38 84 ILE A C 1
ATOM 667 O O . ILE A 1 84 ? -21.383 -2.582 21.709 1.00 95.38 84 ILE A O 1
ATOM 671 N N . GLN A 1 85 ? -22.096 -4.569 22.500 1.00 93.31 85 GLN A N 1
ATOM 672 C CA . GLN A 1 85 ? -21.201 -5.396 21.687 1.00 93.31 85 GLN A CA 1
ATOM 673 C C . GLN A 1 85 ? -21.462 -5.224 20.182 1.00 93.31 85 GLN A C 1
ATOM 675 O O . GLN A 1 85 ? -20.519 -5.131 19.403 1.00 93.31 85 GLN A O 1
ATOM 680 N N . ALA A 1 86 ? -22.722 -5.103 19.754 1.00 95.56 86 ALA A N 1
ATOM 681 C CA . ALA A 1 86 ? -23.069 -4.849 18.356 1.00 95.56 86 ALA A CA 1
ATOM 682 C C . ALA A 1 86 ? -22.534 -3.496 17.855 1.00 95.56 86 ALA A C 1
ATOM 684 O O . ALA A 1 86 ? -22.020 -3.405 16.740 1.00 95.56 86 ALA A O 1
ATOM 685 N N . LYS A 1 87 ? -22.592 -2.442 18.685 1.00 95.94 87 LYS A N 1
ATOM 686 C CA . LYS A 1 87 ? -21.961 -1.152 18.354 1.00 95.94 87 LYS A CA 1
ATOM 687 C C . LYS A 1 87 ? -20.450 -1.297 18.198 1.00 95.94 87 LYS A C 1
ATOM 689 O O . LYS A 1 87 ? -19.881 -0.689 17.297 1.00 95.94 87 LYS A O 1
ATOM 694 N N . ASP A 1 88 ? -19.815 -2.086 19.058 1.00 94.12 88 ASP A N 1
ATOM 695 C CA . ASP A 1 88 ? -18.381 -2.351 18.976 1.00 94.12 88 ASP A CA 1
ATOM 696 C C . ASP A 1 88 ? -18.006 -3.125 17.705 1.00 94.12 88 ASP A C 1
ATOM 698 O O . ASP A 1 88 ? -17.084 -2.737 16.994 1.00 94.12 88 ASP A O 1
ATOM 702 N N . LEU A 1 89 ? -18.808 -4.122 17.319 1.00 95.75 89 LEU A N 1
ATOM 703 C CA . LEU A 1 89 ? -18.639 -4.850 16.061 1.00 95.75 89 LEU A CA 1
ATOM 704 C C . LEU A 1 89 ? -18.671 -3.916 14.842 1.00 95.75 89 LEU A C 1
ATOM 706 O O . LEU A 1 89 ? -17.804 -3.997 13.971 1.00 95.75 89 LEU A O 1
ATOM 710 N N . VAL A 1 90 ? -19.641 -2.997 14.785 1.00 97.06 90 VAL A N 1
ATOM 711 C CA . VAL A 1 90 ? -19.732 -2.010 13.694 1.00 97.06 90 VAL A CA 1
ATOM 712 C C . VAL A 1 90 ? -18.506 -1.094 13.672 1.00 97.06 90 VAL A C 1
ATOM 714 O O . VAL A 1 90 ? -18.004 -0.778 12.593 1.00 97.06 90 VAL A O 1
ATOM 717 N N . ARG A 1 91 ? -17.987 -0.685 14.838 1.00 96.81 91 ARG A N 1
ATOM 718 C CA . ARG A 1 91 ? -16.743 0.098 14.912 1.00 96.81 91 ARG A CA 1
ATOM 719 C C . ARG A 1 91 ? -15.568 -0.697 14.357 1.00 96.81 91 ARG A C 1
ATOM 721 O O . ARG A 1 91 ? -14.876 -0.186 13.484 1.00 96.81 91 ARG A O 1
ATOM 728 N N . THR A 1 92 ? -15.386 -1.940 14.794 1.00 97.06 92 THR A N 1
ATOM 729 C CA . THR A 1 92 ? -14.310 -2.827 14.327 1.00 97.06 92 THR A CA 1
ATOM 730 C C . THR A 1 92 ? -14.350 -3.009 12.811 1.00 97.06 92 THR A C 1
ATOM 732 O O . THR A 1 92 ? -13.330 -2.826 12.152 1.00 97.06 92 THR A O 1
ATOM 735 N N . ARG A 1 93 ? -15.532 -3.240 12.223 1.00 97.50 93 ARG A N 1
ATOM 736 C CA . ARG A 1 93 ? -15.703 -3.318 10.760 1.00 97.50 93 ARG A CA 1
ATOM 737 C C . ARG A 1 93 ? -15.290 -2.039 10.037 1.00 97.50 93 ARG A C 1
ATOM 739 O O . ARG A 1 93 ? -14.567 -2.101 9.046 1.00 97.50 93 ARG A O 1
ATOM 746 N N . ARG A 1 94 ? -15.696 -0.874 10.551 1.00 97.25 94 ARG A N 1
ATOM 747 C CA . ARG A 1 94 ? -15.280 0.426 9.997 1.00 97.25 94 ARG A CA 1
ATOM 748 C C . ARG A 1 94 ? -13.767 0.621 10.088 1.00 97.25 94 ARG A C 1
ATOM 750 O O . ARG A 1 94 ? -13.171 1.153 9.157 1.00 97.25 94 ARG A O 1
ATOM 757 N N . TYR A 1 95 ? -13.134 0.178 11.177 1.00 96.31 95 TYR A N 1
ATOM 758 C CA . TYR A 1 95 ? -11.676 0.201 11.286 1.00 96.31 95 TYR A CA 1
ATOM 759 C C . TYR A 1 95 ? -11.026 -0.709 10.241 1.00 96.31 95 TYR A C 1
ATOM 761 O O . TYR A 1 95 ? -10.145 -0.236 9.534 1.00 96.31 95 TYR A O 1
ATOM 769 N N . ILE A 1 96 ? -11.492 -1.950 10.058 1.00 96.06 96 ILE A N 1
ATOM 770 C CA . ILE A 1 96 ? -10.979 -2.865 9.020 1.00 96.06 96 ILE A CA 1
ATOM 771 C C . ILE A 1 96 ? -11.066 -2.221 7.625 1.00 96.06 96 ILE A C 1
ATOM 773 O O . ILE A 1 96 ? -10.071 -2.186 6.902 1.00 96.06 96 ILE A O 1
ATOM 777 N N . GLN A 1 97 ? -12.213 -1.631 7.272 1.00 95.56 97 GLN A N 1
ATOM 778 C CA . GLN A 1 97 ? -12.381 -0.893 6.011 1.00 95.56 97 GLN A CA 1
ATOM 779 C C . GLN A 1 97 ? -11.399 0.282 5.890 1.00 95.56 97 GLN A C 1
ATOM 781 O O . GLN A 1 97 ? -10.776 0.472 4.846 1.00 95.56 97 GLN A O 1
ATOM 786 N N . LYS A 1 98 ? -11.190 1.042 6.971 1.00 94.69 98 LYS A N 1
ATOM 787 C CA . LYS A 1 98 ? -10.213 2.138 7.001 1.00 94.69 98 LYS A CA 1
ATOM 788 C C . LYS A 1 98 ? -8.779 1.640 6.788 1.00 94.69 98 LYS A C 1
ATOM 790 O O . LYS A 1 98 ? -8.005 2.304 6.104 1.00 94.69 98 LYS A O 1
ATOM 795 N N . PHE A 1 99 ? -8.421 0.471 7.320 1.00 96.06 99 PHE A N 1
ATOM 796 C CA . PHE A 1 99 ? -7.127 -0.166 7.053 1.00 96.06 99 PHE A CA 1
ATOM 797 C C . PHE A 1 99 ? -6.965 -0.546 5.575 1.00 96.06 99 PHE A C 1
ATOM 799 O O . PHE A 1 99 ? -5.896 -0.300 5.016 1.00 96.06 99 PHE A O 1
ATOM 806 N N . TYR A 1 100 ? -8.012 -1.052 4.912 1.00 95.31 100 TYR A N 1
ATOM 807 C CA . TYR A 1 100 ? -7.989 -1.292 3.461 1.00 95.31 100 TYR A CA 1
ATOM 808 C C . TYR A 1 100 ? -7.757 -0.002 2.661 1.00 95.31 100 TYR A C 1
ATOM 810 O O . TYR A 1 100 ? -6.902 0.028 1.772 1.00 95.31 100 TYR A O 1
ATOM 818 N N . GLN A 1 101 ? -8.454 1.081 3.010 1.00 94.75 101 GLN A N 1
ATOM 819 C CA . GLN A 1 101 ? -8.269 2.389 2.372 1.00 94.75 101 GLN A CA 1
ATOM 820 C C . GLN A 1 101 ? -6.848 2.933 2.580 1.00 94.75 101 GLN A C 1
ATOM 822 O O . GLN A 1 101 ? -6.204 3.377 1.635 1.00 94.75 101 GLN A O 1
ATOM 827 N N . MET A 1 102 ? -6.302 2.849 3.796 1.00 96.19 102 MET A N 1
ATOM 828 C CA . MET A 1 102 ? -4.923 3.284 4.050 1.00 96.19 102 MET A CA 1
ATOM 829 C C . MET A 1 102 ? -3.901 2.426 3.288 1.00 96.19 102 MET A C 1
ATOM 831 O O . MET A 1 102 ? -2.945 2.961 2.731 1.00 96.19 102 MET A O 1
ATOM 835 N N . ARG A 1 103 ? -4.101 1.103 3.206 1.00 95.12 103 ARG A N 1
ATOM 836 C CA . ARG A 1 103 ? -3.207 0.191 2.470 1.00 95.12 103 ARG A CA 1
ATOM 837 C C . ARG A 1 103 ? -3.190 0.495 0.973 1.00 95.12 103 ARG A C 1
ATOM 839 O O . ARG A 1 103 ? -2.114 0.562 0.383 1.00 95.12 103 ARG A O 1
ATOM 846 N N . THR A 1 104 ? -4.358 0.701 0.369 1.00 94.06 104 THR A N 1
ATOM 847 C CA . THR A 1 104 ? -4.485 1.053 -1.058 1.00 94.06 104 THR A CA 1
ATOM 848 C C . THR A 1 104 ? -3.885 2.427 -1.358 1.00 94.06 104 THR A C 1
ATOM 850 O O . THR A 1 104 ? -3.142 2.564 -2.327 1.00 94.06 104 THR A O 1
ATOM 853 N N . GLN A 1 105 ? -4.067 3.416 -0.476 1.00 94.56 105 GLN A N 1
ATOM 854 C CA . GLN A 1 105 ? -3.389 4.714 -0.589 1.00 94.56 105 GLN A CA 1
ATOM 855 C C . GLN A 1 105 ? -1.858 4.576 -0.557 1.00 94.56 105 GLN A C 1
ATOM 857 O O . GLN A 1 105 ? -1.169 5.166 -1.390 1.00 94.56 105 GLN A O 1
ATOM 862 N N . LEU A 1 106 ? -1.300 3.761 0.351 1.00 95.12 106 LEU A N 1
ATOM 863 C CA . LEU A 1 106 ? 0.145 3.496 0.362 1.00 95.12 106 LEU A CA 1
ATOM 864 C C . LEU A 1 106 ? 0.616 2.780 -0.909 1.00 95.12 106 LEU A C 1
ATOM 866 O O . LEU A 1 106 ? 1.735 3.025 -1.356 1.00 95.12 106 LEU A O 1
ATOM 870 N N . GLN A 1 107 ? -0.196 1.890 -1.484 1.00 93.62 107 GLN A N 1
ATOM 871 C CA . GLN A 1 107 ? 0.110 1.229 -2.755 1.00 93.62 107 GLN A CA 1
ATOM 872 C C . GLN A 1 107 ? 0.163 2.242 -3.905 1.00 93.62 107 GLN A C 1
ATOM 874 O O . GLN A 1 107 ? 1.143 2.256 -4.646 1.00 93.62 107 GLN A O 1
ATOM 879 N N . ALA A 1 108 ? -0.809 3.154 -3.990 1.00 94.94 108 ALA A N 1
ATOM 880 C CA . ALA A 1 108 ? -0.810 4.230 -4.980 1.00 94.94 108 ALA A CA 1
ATOM 881 C C . ALA A 1 108 ? 0.421 5.147 -4.844 1.00 94.94 108 ALA A C 1
ATOM 883 O O . ALA A 1 108 ? 1.058 5.488 -5.839 1.00 94.94 108 ALA A O 1
ATOM 884 N N . ILE A 1 109 ? 0.819 5.507 -3.616 1.00 94.12 109 ILE A N 1
ATOM 885 C CA . ILE A 1 109 ? 2.046 6.292 -3.379 1.00 94.12 109 ILE A CA 1
ATOM 886 C C . ILE A 1 109 ? 3.296 5.504 -3.801 1.00 94.12 109 ILE A C 1
ATOM 888 O O . ILE A 1 109 ? 4.208 6.084 -4.391 1.00 94.12 109 ILE A O 1
ATOM 892 N N . SER A 1 110 ? 3.346 4.196 -3.532 1.00 92.94 110 SER A N 1
ATOM 893 C CA . SER A 1 110 ? 4.455 3.331 -3.956 1.00 92.94 110 SER A CA 1
ATOM 894 C C . SER A 1 110 ? 4.608 3.317 -5.480 1.00 92.94 110 SER A C 1
ATOM 896 O O . SER A 1 110 ? 5.715 3.505 -5.985 1.00 92.94 110 SER A O 1
ATOM 898 N N . LEU A 1 111 ? 3.493 3.190 -6.209 1.00 94.06 111 LEU A N 1
ATOM 899 C CA . LEU A 1 111 ? 3.471 3.259 -7.673 1.00 94.06 111 LEU A CA 1
ATOM 900 C C . LEU A 1 111 ? 3.939 4.629 -8.179 1.00 94.06 111 LEU A C 1
ATOM 902 O O . LEU A 1 111 ? 4.814 4.695 -9.035 1.00 94.0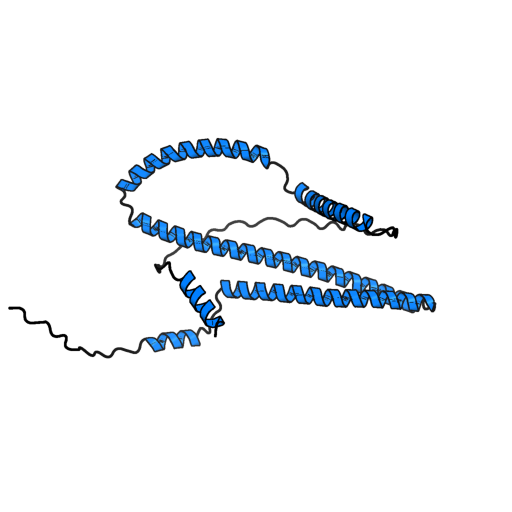6 111 LEU A O 1
ATOM 906 N N . ARG A 1 112 ? 3.464 5.730 -7.581 1.00 91.38 112 ARG A N 1
ATOM 907 C CA . ARG A 1 112 ? 3.935 7.086 -7.926 1.00 91.38 112 ARG A CA 1
ATOM 908 C C . ARG A 1 112 ? 5.446 7.242 -7.730 1.00 91.38 112 ARG A C 1
ATOM 910 O O . ARG A 1 112 ? 6.116 7.837 -8.568 1.00 91.38 112 ARG A O 1
ATOM 917 N N . ILE A 1 113 ? 6.001 6.694 -6.647 1.00 92.31 113 ILE A N 1
ATOM 918 C CA . ILE A 1 113 ? 7.452 6.697 -6.399 1.00 92.31 113 ILE A CA 1
ATOM 919 C C . ILE A 1 113 ? 8.202 5.875 -7.452 1.00 92.31 113 ILE A C 1
ATOM 921 O O . ILE A 1 113 ? 9.277 6.288 -7.890 1.00 92.31 113 ILE A O 1
ATOM 925 N N . GLN A 1 114 ? 7.650 4.734 -7.868 1.00 91.62 114 GLN A N 1
ATOM 926 C CA . GLN A 1 114 ? 8.223 3.917 -8.932 1.00 91.62 114 GLN A CA 1
ATOM 927 C C . GLN A 1 114 ? 8.245 4.675 -10.264 1.00 91.62 114 GLN A C 1
ATOM 929 O O . GLN A 1 114 ? 9.298 4.723 -10.893 1.00 91.62 114 GLN A O 1
ATOM 934 N N . THR A 1 115 ? 7.155 5.346 -10.645 1.00 92.75 115 THR A N 1
ATOM 935 C CA . THR A 1 115 ? 7.106 6.193 -11.848 1.00 92.75 115 THR A CA 1
ATOM 936 C C . THR A 1 115 ? 8.137 7.317 -11.787 1.00 92.75 115 THR A C 1
ATOM 938 O O . THR A 1 115 ? 8.898 7.505 -12.732 1.00 92.75 115 THR A O 1
ATOM 941 N N . VAL A 1 116 ? 8.240 8.026 -10.655 1.00 90.44 116 VAL A N 1
ATOM 942 C CA . VAL A 1 116 ? 9.258 9.076 -10.465 1.00 90.44 116 VAL A CA 1
ATOM 943 C C . VAL A 1 116 ? 10.672 8.513 -10.618 1.00 90.44 116 VAL A C 1
ATOM 945 O O . VAL A 1 116 ? 11.520 9.146 -11.240 1.00 90.44 116 VAL A O 1
ATOM 948 N N . ARG A 1 117 ? 10.937 7.311 -10.092 1.00 88.44 117 ARG A N 1
ATOM 949 C CA . ARG A 1 117 ? 12.238 6.649 -10.238 1.00 88.44 117 ARG A CA 1
ATOM 950 C C . ARG A 1 117 ? 12.539 6.282 -11.693 1.00 88.44 117 ARG A C 1
ATOM 952 O O . ARG A 1 117 ? 13.661 6.518 -12.131 1.00 88.44 117 ARG A O 1
ATOM 959 N N . SER A 1 118 ? 11.581 5.712 -12.420 1.00 89.50 118 SER A N 1
ATOM 960 C CA . SER A 1 118 ? 11.754 5.373 -13.838 1.00 89.50 118 SER A CA 1
ATOM 961 C C . SER A 1 118 ? 11.986 6.625 -14.684 1.00 89.50 118 SER A C 1
ATOM 963 O O . SER A 1 118 ? 12.885 6.636 -15.519 1.00 89.50 118 SER A O 1
ATOM 965 N N . ASN A 1 119 ? 11.252 7.708 -14.405 1.00 89.19 119 ASN A N 1
ATOM 966 C CA . ASN A 1 119 ? 11.431 8.998 -15.073 1.00 89.19 119 ASN A CA 1
ATOM 967 C C . ASN A 1 119 ? 12.811 9.603 -14.787 1.00 89.19 119 ASN A C 1
ATOM 969 O O . ASN A 1 119 ? 13.450 10.118 -15.697 1.00 89.19 119 ASN A O 1
ATOM 973 N N . GLU A 1 120 ? 13.301 9.508 -13.548 1.00 88.75 120 GLU A N 1
ATOM 974 C CA . GLU A 1 120 ? 14.661 9.932 -13.194 1.00 88.75 120 GLU A CA 1
ATOM 975 C C . GLU A 1 120 ? 15.717 9.104 -13.939 1.00 88.75 120 GLU A C 1
ATOM 977 O O . GLU A 1 120 ? 16.660 9.668 -14.485 1.00 88.75 120 GLU A O 1
ATOM 982 N N . GLN A 1 121 ? 15.564 7.777 -14.013 1.00 88.50 121 GLN A N 1
ATOM 983 C CA . GLN A 1 121 ? 16.493 6.918 -14.758 1.00 88.50 121 GLN A CA 1
ATOM 984 C C . GLN A 1 121 ? 16.483 7.238 -16.256 1.00 88.50 121 GLN A C 1
ATOM 986 O O . GLN A 1 121 ? 17.545 7.382 -16.854 1.00 88.50 121 GLN A O 1
ATOM 991 N N . MET A 1 122 ? 15.300 7.427 -16.843 1.00 87.06 122 MET A N 1
ATOM 992 C CA . MET A 1 122 ? 15.154 7.862 -18.229 1.00 87.06 122 MET A CA 1
ATOM 993 C C . MET A 1 122 ? 15.827 9.218 -18.455 1.00 87.06 122 MET A C 1
ATOM 995 O O . MET A 1 122 ? 16.592 9.367 -19.403 1.00 87.06 122 MET A O 1
ATOM 999 N N . MET A 1 123 ? 15.618 10.184 -17.557 1.00 88.38 123 MET A N 1
ATOM 1000 C CA . MET A 1 123 ? 16.258 11.498 -17.628 1.00 88.38 123 MET A CA 1
ATOM 1001 C C . MET A 1 123 ? 17.782 11.399 -17.511 1.00 88.38 123 MET A C 1
ATOM 1003 O O . MET A 1 123 ? 18.492 12.104 -18.222 1.00 88.38 123 MET A O 1
ATOM 1007 N N . GLN A 1 124 ? 18.309 10.512 -16.663 1.00 89.56 124 GLN A N 1
ATOM 1008 C CA . GLN A 1 124 ? 19.749 10.266 -16.552 1.00 89.56 124 GLN A CA 1
ATOM 1009 C C . GLN A 1 124 ? 20.327 9.662 -17.837 1.00 89.56 124 GLN A C 1
ATOM 1011 O O . GLN A 1 124 ? 21.358 10.138 -18.316 1.00 89.56 124 GLN A O 1
ATOM 1016 N N . SER A 1 125 ? 19.652 8.674 -18.429 1.00 89.00 125 SER A N 1
ATOM 1017 C CA . SER A 1 125 ? 20.040 8.087 -19.717 1.00 89.00 125 SER A CA 1
ATOM 1018 C C . SER A 1 125 ? 19.971 9.110 -20.848 1.00 89.00 125 SER A C 1
ATOM 1020 O O . SER A 1 125 ? 20.918 9.227 -21.623 1.00 89.00 125 SER A O 1
ATOM 1022 N N . MET A 1 126 ? 18.903 9.910 -20.903 1.00 87.81 126 MET A N 1
ATOM 1023 C CA . MET A 1 126 ? 18.759 11.001 -21.868 1.00 87.81 126 MET A CA 1
ATOM 1024 C C . MET A 1 126 ? 19.849 12.053 -21.679 1.00 87.81 126 MET A C 1
ATOM 1026 O O . MET A 1 126 ? 20.476 12.450 -22.649 1.00 87.81 126 MET A O 1
ATOM 1030 N N . LYS A 1 127 ? 20.165 12.451 -20.442 1.00 87.38 127 LYS A N 1
ATOM 1031 C CA . LYS A 1 127 ? 21.272 13.372 -20.156 1.00 87.38 127 LYS A CA 1
ATOM 1032 C C . LYS A 1 127 ? 22.613 12.805 -20.629 1.00 87.38 127 LYS A C 1
ATOM 1034 O O . LYS A 1 127 ? 23.419 13.543 -21.193 1.00 87.38 127 LYS A O 1
ATOM 1039 N N . GLY A 1 128 ? 22.852 11.508 -20.427 1.00 88.38 128 GLY A N 1
ATOM 1040 C CA . GLY A 1 128 ? 24.025 10.804 -20.951 1.00 88.38 128 GLY A CA 1
ATOM 1041 C C . GLY A 1 128 ? 24.085 10.832 -22.480 1.00 88.38 128 GLY A C 1
ATOM 1042 O O . GLY A 1 128 ? 25.107 11.222 -23.044 1.00 88.38 128 GLY A O 1
ATOM 1043 N N . ALA A 1 129 ? 22.975 10.508 -23.147 1.00 88.06 129 ALA A N 1
ATOM 1044 C CA . ALA A 1 129 ? 22.851 10.548 -24.602 1.00 88.06 129 ALA A CA 1
ATOM 1045 C C . ALA A 1 129 ? 23.040 11.968 -25.165 1.00 88.06 129 ALA A C 1
ATOM 1047 O O . ALA A 1 129 ? 23.832 12.157 -26.083 1.00 88.06 129 ALA A O 1
ATOM 1048 N N . THR A 1 130 ? 22.410 12.987 -24.575 1.00 89.00 130 THR A N 1
ATOM 1049 C CA . THR A 1 130 ? 22.556 14.396 -24.977 1.00 89.00 130 THR A CA 1
ATOM 1050 C C . THR A 1 130 ? 23.990 14.889 -24.795 1.00 89.00 130 THR A C 1
ATOM 1052 O O . THR A 1 130 ? 24.516 15.592 -25.657 1.00 89.00 130 THR A O 1
ATOM 1055 N N . MET A 1 131 ? 24.672 14.498 -23.712 1.00 86.06 131 MET A N 1
ATOM 1056 C CA . MET A 1 131 ? 26.090 14.820 -23.504 1.00 86.06 131 MET A CA 1
ATOM 1057 C C . MET A 1 131 ? 26.984 14.162 -24.565 1.00 86.06 131 MET A C 1
ATOM 1059 O O . MET A 1 131 ? 27.889 14.817 -25.092 1.00 86.06 131 MET A O 1
ATOM 1063 N N . LEU A 1 132 ? 26.715 12.899 -24.914 1.00 85.44 132 LEU A N 1
ATOM 1064 C CA . LEU A 1 132 ? 27.424 12.185 -25.979 1.00 85.44 132 LEU A CA 1
ATOM 1065 C C . LEU A 1 132 ? 27.199 12.849 -27.341 1.00 85.44 132 LEU A C 1
ATOM 1067 O O . LEU A 1 132 ? 28.180 13.208 -27.997 1.00 85.44 132 LEU A O 1
ATOM 1071 N N . LEU A 1 133 ? 25.941 13.108 -27.712 1.00 83.25 133 LEU A N 1
ATOM 1072 C CA . LEU A 1 133 ? 25.561 13.814 -28.939 1.00 83.25 133 LEU A CA 1
ATOM 1073 C C . LEU A 1 133 ? 26.176 15.215 -29.002 1.00 83.25 133 LEU A C 1
ATOM 1075 O O . LEU A 1 133 ? 26.714 15.606 -30.032 1.00 83.25 133 LEU A O 1
ATOM 1079 N N . GLY A 1 134 ? 26.196 15.954 -27.891 1.00 84.00 134 GLY A N 1
ATOM 1080 C CA . GLY A 1 134 ? 26.846 17.262 -27.811 1.00 84.00 134 GLY A CA 1
ATOM 1081 C C . GLY A 1 134 ? 28.362 17.193 -28.030 1.00 84.00 134 GLY A C 1
ATOM 1082 O O . GLY A 1 134 ? 28.939 18.099 -28.635 1.00 84.00 134 GLY A O 1
ATOM 1083 N N . SER A 1 135 ? 29.021 16.123 -27.570 1.00 82.94 135 SER A N 1
ATOM 1084 C CA . SER A 1 135 ? 30.452 15.891 -27.813 1.00 82.94 135 SER A CA 1
ATOM 1085 C C . SER A 1 135 ? 30.745 15.453 -29.254 1.00 82.94 135 SER A C 1
ATOM 1087 O O . SER A 1 135 ? 31.760 15.869 -29.815 1.00 82.94 135 SER A O 1
ATOM 1089 N N . MET A 1 136 ? 29.845 14.670 -29.863 1.00 76.50 136 MET A N 1
ATOM 1090 C CA . MET A 1 136 ? 29.922 14.273 -31.270 1.00 76.50 136 MET A CA 1
ATOM 1091 C C . MET A 1 136 ? 29.682 15.473 -32.179 1.00 76.50 136 MET A C 1
ATOM 1093 O O . MET A 1 136 ? 30.459 15.684 -33.100 1.00 76.50 136 MET A O 1
ATOM 1097 N N . ASN A 1 137 ? 28.705 16.328 -31.871 1.00 74.31 137 ASN A N 1
ATOM 1098 C CA . ASN A 1 137 ? 28.423 17.537 -32.644 1.00 74.31 137 ASN A CA 1
ATOM 1099 C C . ASN A 1 137 ? 29.617 18.511 -32.672 1.00 74.31 137 ASN A C 1
ATOM 1101 O O . ASN A 1 137 ? 29.843 19.185 -33.667 1.00 74.31 137 ASN A O 1
ATOM 1105 N N . ARG A 1 138 ? 30.438 18.555 -31.609 1.00 73.44 138 ARG A N 1
ATOM 1106 C CA . ARG A 1 138 ? 31.692 19.339 -31.596 1.00 73.44 138 ARG A CA 1
ATOM 1107 C C . ARG A 1 138 ? 32.796 18.748 -32.477 1.00 73.44 138 ARG A C 1
ATOM 1109 O O . ARG A 1 138 ? 33.710 19.474 -32.851 1.00 73.44 138 ARG A O 1
ATOM 1116 N N . GLN A 1 139 ? 32.739 17.448 -32.759 1.00 64.19 139 GLN A N 1
ATOM 1117 C CA . GLN A 1 139 ? 33.710 16.721 -33.583 1.00 64.19 139 GLN A CA 1
ATOM 1118 C C . GLN A 1 139 ? 33.210 16.494 -35.019 1.00 64.19 139 GLN A C 1
ATOM 1120 O O . GLN A 1 139 ? 34.015 16.238 -35.915 1.00 64.19 139 GLN A O 1
ATOM 1125 N N . MET A 1 140 ? 31.901 16.609 -35.265 1.00 56.50 140 MET A N 1
ATOM 1126 C CA . MET A 1 140 ? 31.310 16.529 -36.596 1.00 56.50 140 MET A CA 1
ATOM 1127 C C . MET A 1 140 ? 31.695 17.770 -37.402 1.00 56.50 140 MET A C 1
ATOM 1129 O O . MET A 1 140 ? 31.131 18.852 -37.26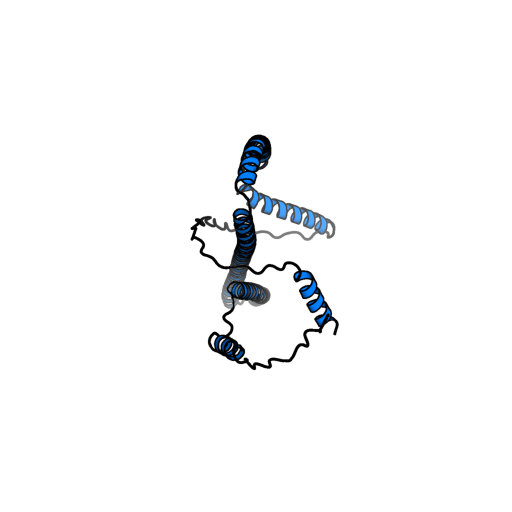4 1.00 56.50 140 MET A O 1
ATOM 1133 N N . ASN A 1 141 ? 32.685 17.585 -38.272 1.00 57.62 141 ASN A N 1
ATOM 1134 C CA . ASN A 1 141 ? 33.032 18.493 -39.355 1.00 57.62 141 ASN A CA 1
ATOM 1135 C C . ASN A 1 141 ? 31.765 18.887 -40.147 1.00 57.62 141 ASN A C 1
ATOM 1137 O O . ASN A 1 141 ? 31.143 18.034 -40.783 1.00 57.62 141 ASN A O 1
ATOM 1141 N N . LEU A 1 142 ? 31.424 20.183 -40.154 1.00 62.59 142 LEU A N 1
ATOM 1142 C CA . LEU A 1 142 ? 30.274 20.786 -40.858 1.00 62.59 142 LEU A CA 1
ATOM 1143 C C . LEU A 1 142 ? 30.034 20.291 -42.310 1.00 62.59 142 LEU A C 1
ATOM 1145 O O . LEU A 1 142 ? 28.871 20.151 -42.688 1.00 62.59 142 LEU A O 1
ATOM 1149 N N . PRO A 1 143 ? 31.059 19.953 -43.123 1.00 66.81 143 PRO A N 1
ATOM 1150 C CA . PRO A 1 143 ? 30.843 19.402 -44.466 1.00 66.81 143 PRO A CA 1
ATOM 1151 C C . PRO A 1 143 ? 30.196 18.008 -44.494 1.00 66.81 143 PRO A C 1
ATOM 1153 O O . PRO A 1 143 ? 29.510 17.672 -45.456 1.00 66.81 143 PRO A O 1
ATOM 1156 N N . ALA A 1 144 ? 30.408 17.177 -43.467 1.00 67.50 144 ALA A N 1
ATOM 1157 C CA . ALA A 1 144 ? 29.757 15.868 -43.373 1.00 67.50 144 ALA A CA 1
ATOM 1158 C C . ALA A 1 144 ? 28.284 16.013 -42.966 1.00 67.50 144 ALA A C 1
ATOM 1160 O O . ALA A 1 144 ? 27.429 15.309 -43.497 1.00 67.50 144 ALA A O 1
ATOM 1161 N N . LEU A 1 145 ? 27.988 16.980 -42.092 1.00 67.00 145 LEU A N 1
ATOM 1162 C CA . LEU A 1 145 ? 26.629 17.284 -41.649 1.00 67.00 145 LEU A CA 1
ATOM 1163 C C . LEU A 1 145 ? 25.737 17.772 -42.805 1.00 67.00 145 LEU A C 1
ATOM 1165 O O . LEU A 1 145 ? 24.578 17.386 -42.861 1.00 67.00 145 LEU A O 1
ATOM 1169 N N . GLN A 1 146 ? 26.273 18.543 -43.762 1.00 65.62 146 GLN A N 1
ATOM 1170 C CA . GLN A 1 146 ? 25.511 18.972 -44.948 1.00 65.62 146 GLN A CA 1
ATOM 1171 C C . GLN A 1 146 ? 25.055 17.809 -45.842 1.00 65.62 146 GLN A C 1
ATOM 1173 O O . GLN A 1 146 ? 23.952 17.862 -46.378 1.00 65.62 146 GLN A O 1
ATOM 1178 N N . ARG A 1 147 ? 25.873 16.760 -46.014 1.00 76.88 147 ARG A N 1
ATOM 1179 C CA . ARG A 1 147 ? 25.452 15.572 -46.779 1.00 76.88 147 ARG A CA 1
ATOM 1180 C C . ARG A 1 147 ? 24.400 14.763 -46.030 1.00 76.88 147 ARG A C 1
ATOM 1182 O O . ARG A 1 147 ? 23.369 14.449 -46.608 1.00 76.88 147 ARG A O 1
ATOM 1189 N N . ILE A 1 148 ? 24.624 14.543 -44.735 1.00 72.69 148 ILE A N 1
ATOM 1190 C CA . ILE A 1 148 ? 23.676 13.825 -43.878 1.00 72.69 148 ILE A CA 1
ATOM 1191 C C . ILE A 1 148 ? 22.331 14.560 -43.812 1.00 72.69 148 ILE A C 1
ATOM 1193 O O . ILE A 1 148 ? 21.303 13.904 -43.816 1.00 72.69 148 ILE A O 1
ATOM 1197 N N . ALA A 1 149 ? 22.308 15.898 -43.814 1.00 78.81 149 ALA A N 1
ATOM 1198 C CA . ALA A 1 149 ? 21.061 16.664 -43.857 1.00 78.81 149 ALA A CA 1
ATOM 1199 C C . ALA A 1 149 ? 20.258 16.411 -45.148 1.00 78.81 149 ALA A C 1
ATOM 1201 O O . ALA A 1 149 ? 19.058 16.178 -45.070 1.00 78.81 149 ALA A O 1
ATOM 1202 N N . MET A 1 150 ? 20.918 16.374 -46.314 1.00 81.38 150 MET A N 1
ATOM 1203 C CA . MET A 1 150 ? 20.256 16.029 -47.584 1.00 81.38 150 MET A CA 1
ATOM 1204 C C . MET A 1 150 ? 19.765 14.574 -47.625 1.00 81.38 150 MET A C 1
ATOM 1206 O O . MET A 1 150 ? 18.730 14.290 -48.223 1.00 81.38 150 MET A O 1
ATOM 1210 N N . GLU A 1 151 ? 20.511 13.635 -47.038 1.00 81.75 151 GLU A N 1
ATOM 1211 C CA . GLU A 1 151 ? 20.065 12.241 -46.924 1.00 81.75 151 GLU A CA 1
ATOM 1212 C C . GLU A 1 151 ? 18.915 12.082 -45.918 1.00 81.75 151 GLU A C 1
ATOM 1214 O O . GLU A 1 151 ? 17.975 11.344 -46.200 1.00 81.75 151 GLU A O 1
ATOM 1219 N N . PHE A 1 152 ? 18.939 12.825 -44.809 1.00 80.69 152 PHE A N 1
ATOM 1220 C CA . PHE A 1 152 ? 17.887 12.823 -43.796 1.00 80.69 152 PHE A CA 1
ATOM 1221 C C . PHE A 1 152 ? 16.586 13.436 -44.309 1.00 80.69 152 PHE A C 1
ATOM 1223 O O . PHE A 1 152 ? 15.548 12.857 -44.043 1.00 80.69 152 PHE A O 1
ATOM 1230 N N . GLU A 1 153 ? 16.607 14.538 -45.069 1.00 80.62 153 GLU A N 1
ATOM 1231 C CA . GLU A 1 153 ? 15.386 15.068 -45.710 1.00 80.62 153 GLU A CA 1
ATOM 1232 C C . GLU A 1 153 ? 14.727 13.997 -46.588 1.00 80.62 153 GLU A C 1
ATOM 1234 O O . GLU A 1 153 ? 13.534 13.737 -46.471 1.00 80.62 153 GLU A O 1
ATOM 1239 N N . ARG A 1 154 ? 15.523 13.276 -47.389 1.00 83.69 154 ARG A N 1
ATOM 1240 C CA . ARG A 1 154 ? 15.000 12.196 -48.235 1.00 83.69 154 ARG A CA 1
ATOM 1241 C C . ARG A 1 154 ? 14.426 11.028 -47.423 1.00 83.69 154 ARG A C 1
ATOM 1243 O O . ARG A 1 154 ? 13.421 10.454 -47.827 1.00 83.69 154 ARG A O 1
ATOM 1250 N N . GLU A 1 155 ? 15.074 10.621 -46.332 1.00 78.12 155 GLU A N 1
ATOM 1251 C CA . GLU A 1 155 ? 14.585 9.524 -45.482 1.00 78.12 155 GLU A CA 1
ATOM 1252 C C . GLU A 1 155 ? 13.434 9.942 -44.566 1.00 78.12 155 GLU A C 1
ATOM 1254 O O . GLU A 1 155 ? 12.563 9.120 -44.295 1.00 78.12 155 GLU A O 1
ATOM 1259 N N . ASN A 1 156 ? 13.396 11.195 -44.118 1.00 80.44 156 ASN A N 1
ATOM 1260 C CA . ASN A 1 156 ? 12.319 11.731 -43.301 1.00 80.44 156 ASN A CA 1
ATOM 1261 C C . ASN A 1 156 ? 11.032 11.848 -44.116 1.00 80.44 156 ASN A C 1
ATOM 1263 O O . ASN A 1 156 ? 10.015 11.377 -43.634 1.00 80.44 156 ASN A O 1
ATOM 1267 N N . ASP A 1 157 ? 11.094 12.279 -45.379 1.00 84.31 157 ASP A N 1
ATOM 1268 C CA . ASP A 1 157 ? 9.938 12.226 -46.287 1.00 84.31 157 ASP A CA 1
ATOM 1269 C C . ASP A 1 157 ? 9.390 10.791 -46.440 1.00 84.31 157 ASP A C 1
ATOM 1271 O O . ASP A 1 157 ? 8.182 10.571 -46.518 1.00 84.31 157 ASP A O 1
ATOM 1275 N N . ILE A 1 158 ? 10.274 9.786 -46.463 1.00 82.88 158 ILE A N 1
ATOM 1276 C CA . ILE A 1 158 ? 9.881 8.367 -46.532 1.00 82.88 158 ILE A CA 1
ATOM 1277 C C . ILE A 1 158 ? 9.330 7.877 -45.184 1.00 82.88 158 ILE A C 1
ATOM 1279 O O . ILE A 1 158 ? 8.448 7.017 -45.153 1.00 82.88 158 ILE A O 1
ATOM 1283 N N . MET A 1 159 ? 9.860 8.378 -44.067 1.00 79.62 159 MET A N 1
ATOM 1284 C CA . MET A 1 159 ? 9.392 8.043 -42.723 1.00 79.62 159 MET A CA 1
ATOM 1285 C C . MET A 1 159 ? 8.035 8.667 -42.433 1.00 79.62 159 MET A C 1
ATOM 1287 O O . MET A 1 159 ? 7.194 7.956 -41.909 1.00 79.62 159 MET A O 1
ATOM 1291 N N . ASP A 1 160 ? 7.794 9.917 -42.818 1.00 82.62 160 ASP A N 1
ATOM 1292 C CA . ASP A 1 160 ? 6.506 10.588 -42.641 1.00 82.62 160 ASP A CA 1
ATOM 1293 C C . ASP A 1 160 ? 5.428 9.858 -43.449 1.00 82.62 160 ASP A C 1
ATOM 1295 O O . ASP A 1 160 ? 4.392 9.501 -42.902 1.00 82.62 160 ASP A O 1
ATOM 1299 N N . GLN A 1 161 ? 5.733 9.452 -44.688 1.00 82.50 161 GLN A N 1
ATOM 1300 C CA . GLN A 1 161 ? 4.841 8.582 -45.469 1.00 82.50 161 GLN A CA 1
ATOM 1301 C C . GLN A 1 161 ? 4.585 7.226 -44.795 1.00 82.50 161 GLN A C 1
ATOM 1303 O O . GLN A 1 161 ? 3.507 6.651 -44.924 1.00 82.50 161 GLN A O 1
ATOM 1308 N N . ARG A 1 162 ? 5.577 6.669 -44.093 1.00 76.38 162 ARG A N 1
ATOM 1309 C CA . ARG A 1 162 ? 5.414 5.408 -43.355 1.00 76.38 162 ARG A CA 1
ATOM 1310 C C . ARG A 1 162 ? 4.658 5.580 -42.051 1.00 76.38 162 ARG A C 1
ATOM 1312 O O . ARG A 1 162 ? 3.949 4.654 -41.678 1.00 76.38 162 ARG A O 1
ATOM 1319 N N . GLN A 1 163 ? 4.836 6.706 -41.375 1.00 77.56 163 GLN A N 1
ATOM 1320 C CA . GLN A 1 163 ? 4.140 7.024 -40.146 1.00 77.56 163 GLN A CA 1
ATOM 1321 C C . GLN A 1 163 ? 2.681 7.324 -40.452 1.00 77.56 163 GLN A C 1
ATOM 1323 O O . GLN A 1 163 ? 1.846 6.770 -39.768 1.00 77.56 163 GLN A O 1
ATOM 1328 N N . GLU A 1 164 ? 2.363 8.046 -41.529 1.00 78.19 164 GLU A N 1
ATOM 1329 C CA . GLU A 1 164 ? 0.980 8.183 -42.009 1.00 78.19 164 GLU A CA 1
ATOM 1330 C C . GLU A 1 164 ? 0.357 6.800 -42.262 1.00 78.19 164 GLU A C 1
ATOM 1332 O O . GLU A 1 164 ? -0.694 6.489 -41.717 1.00 78.19 164 GLU A O 1
ATOM 1337 N N . MET A 1 165 ? 1.065 5.895 -42.952 1.00 76.44 165 MET A N 1
ATOM 1338 C CA . MET A 1 165 ? 0.585 4.516 -43.150 1.00 76.44 165 MET A CA 1
ATOM 1339 C C . MET A 1 165 ? 0.482 3.680 -41.861 1.00 76.44 165 MET A C 1
ATOM 1341 O O . MET A 1 165 ? -0.173 2.638 -41.867 1.00 76.44 165 MET A O 1
ATOM 1345 N N . MET A 1 166 ? 1.176 4.062 -40.789 1.00 73.50 166 MET A N 1
ATOM 1346 C CA . MET A 1 166 ? 1.212 3.317 -39.530 1.00 73.50 166 MET A CA 1
ATOM 1347 C C . MET A 1 166 ? 0.239 3.890 -38.498 1.00 73.50 166 MET A C 1
ATOM 1349 O O . MET A 1 166 ? -0.398 3.111 -37.800 1.00 73.50 166 MET A O 1
ATOM 1353 N N . ASP A 1 167 ? 0.080 5.209 -38.444 1.00 74.50 167 ASP A N 1
ATOM 1354 C CA . ASP A 1 167 ? -0.935 5.911 -37.661 1.00 74.50 167 ASP A CA 1
ATOM 1355 C C . ASP A 1 167 ? -2.325 5.541 -38.188 1.00 74.50 167 ASP A C 1
ATOM 1357 O O . ASP A 1 167 ? -3.164 5.143 -37.388 1.00 74.50 167 ASP A O 1
ATOM 1361 N N . ASP A 1 168 ? -2.522 5.476 -39.513 1.00 76.00 168 ASP A N 1
ATOM 1362 C CA . ASP A 1 168 ? -3.762 4.959 -40.116 1.00 76.00 168 ASP A CA 1
ATOM 1363 C C . ASP A 1 168 ? -4.082 3.518 -39.656 1.00 76.00 168 ASP A C 1
ATOM 1365 O O . ASP A 1 168 ? -5.243 3.143 -39.526 1.00 76.00 168 ASP A O 1
ATOM 1369 N N . ALA A 1 169 ? -3.061 2.694 -39.384 1.00 72.31 169 ALA A N 1
ATOM 1370 C CA . ALA A 1 169 ? -3.245 1.313 -38.932 1.00 72.31 169 ALA A CA 1
ATOM 1371 C C . ALA A 1 169 ? -3.437 1.178 -37.410 1.00 72.31 169 ALA A C 1
ATOM 1373 O O . ALA A 1 169 ? -3.980 0.172 -36.951 1.00 72.31 169 ALA A O 1
ATOM 1374 N N . ILE A 1 170 ? -2.946 2.140 -36.626 1.00 61.94 170 ILE A N 1
ATOM 1375 C CA . ILE A 1 170 ? -3.012 2.130 -35.158 1.00 61.94 170 ILE A CA 1
ATOM 1376 C C . ILE A 1 170 ? -4.279 2.841 -34.670 1.00 61.94 170 ILE A C 1
ATOM 1378 O O . ILE A 1 170 ? -4.925 2.334 -33.752 1.00 61.94 170 ILE A O 1
ATOM 1382 N N . ASP A 1 171 ? -4.684 3.940 -35.310 1.00 68.19 171 ASP A N 1
ATOM 1383 C CA . ASP A 1 171 ? -5.940 4.636 -35.004 1.00 68.19 171 ASP A CA 1
ATOM 1384 C C . ASP A 1 171 ? -7.161 3.731 -35.243 1.00 68.19 171 ASP A C 1
ATOM 1386 O O . ASP A 1 171 ? -8.127 3.793 -34.481 1.00 68.19 171 ASP A O 1
ATOM 1390 N N . ASP A 1 172 ? -7.081 2.809 -36.209 1.00 66.00 172 ASP A N 1
ATOM 1391 C CA . ASP A 1 172 ? -8.093 1.767 -36.444 1.00 66.00 172 ASP A CA 1
ATOM 1392 C C . ASP A 1 172 ? -8.222 0.757 -35.280 1.00 66.00 172 ASP A C 1
ATOM 1394 O O . ASP A 1 172 ? -9.221 0.040 -35.197 1.00 66.00 172 ASP A O 1
ATOM 1398 N N . VAL A 1 173 ? -7.234 0.673 -34.379 1.00 63.97 173 VAL A N 1
ATOM 1399 C CA . VAL A 1 173 ? -7.179 -0.333 -33.301 1.00 63.97 173 VAL A CA 1
ATOM 1400 C C . VAL A 1 173 ? -7.459 0.246 -31.911 1.00 63.97 173 VAL A C 1
ATOM 1402 O O . VAL A 1 173 ? -7.981 -0.484 -31.077 1.00 63.97 173 VAL A O 1
ATOM 1405 N N . THR A 1 174 ? -7.120 1.508 -31.625 1.00 56.03 174 THR A N 1
ATOM 1406 C CA . THR A 1 174 ? -7.096 2.018 -30.232 1.00 56.03 174 THR A CA 1
ATOM 1407 C C . THR A 1 174 ? -8.087 3.140 -29.910 1.00 56.03 174 THR A C 1
ATOM 1409 O O . THR A 1 174 ? -8.035 3.723 -28.828 1.00 56.03 174 THR A O 1
ATOM 1412 N N . GLY A 1 175 ? -8.984 3.500 -30.827 1.00 53.41 175 GLY A N 1
ATOM 1413 C CA . GLY A 1 175 ? -9.981 4.532 -30.558 1.00 53.41 175 GLY A CA 1
ATOM 1414 C C . GLY A 1 175 ? -11.141 4.012 -29.703 1.00 53.41 175 GLY A C 1
ATOM 1415 O O . GLY A 1 175 ? -11.990 3.324 -30.258 1.00 53.41 175 GLY A O 1
ATOM 1416 N N . LEU A 1 176 ? -11.227 4.461 -28.435 1.00 54.19 176 LEU A N 1
ATOM 1417 C CA . LEU A 1 176 ? -12.442 4.623 -27.587 1.00 54.19 176 LEU A CA 1
ATOM 1418 C C . LEU A 1 176 ? -12.541 3.852 -26.237 1.00 54.19 176 LEU A C 1
ATOM 1420 O O . LEU A 1 176 ? -13.658 3.694 -25.761 1.00 54.19 176 LEU A O 1
ATOM 1424 N N . GLU A 1 177 ? -11.465 3.430 -25.557 1.00 51.91 177 GLU A N 1
ATOM 1425 C CA . GLU A 1 177 ? -11.629 2.409 -24.483 1.00 51.91 177 GLU A CA 1
ATOM 1426 C C . GLU A 1 177 ? -11.249 2.778 -23.020 1.00 51.91 177 GLU A C 1
ATOM 1428 O O . GLU A 1 177 ? -11.600 2.038 -22.105 1.00 51.91 177 GLU A O 1
ATOM 1433 N N . ASP A 1 178 ? -10.679 3.951 -22.712 1.00 56.94 178 ASP A N 1
ATOM 1434 C CA . ASP A 1 178 ? -10.058 4.190 -21.383 1.00 56.94 178 ASP A CA 1
ATOM 1435 C C . ASP A 1 178 ? -10.975 4.071 -20.129 1.00 56.94 178 ASP A C 1
ATOM 1437 O O . ASP A 1 178 ? -10.473 3.865 -19.020 1.00 56.94 178 ASP A O 1
ATOM 1441 N N . GLU A 1 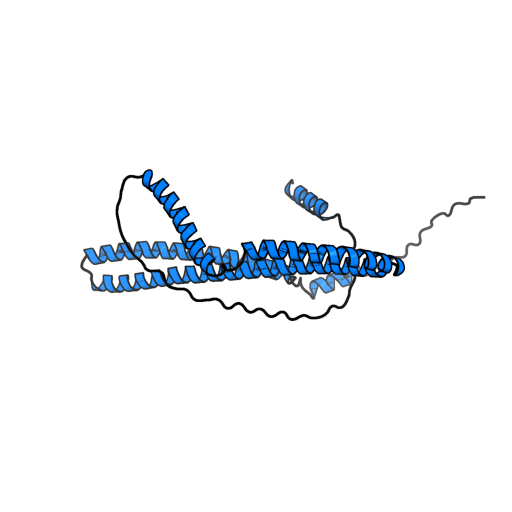179 ? -12.300 4.234 -20.242 1.00 56.03 179 GLU A N 1
ATOM 1442 C CA . GLU A 1 179 ? -13.222 4.223 -19.084 1.00 56.03 179 GLU A CA 1
ATOM 1443 C C . GLU A 1 179 ? -14.099 2.958 -19.016 1.00 56.03 179 GLU A C 1
ATOM 1445 O O . GLU A 1 179 ? -14.382 2.467 -17.920 1.00 56.03 179 GLU A O 1
ATOM 1450 N N . GLU A 1 180 ? -14.441 2.367 -20.168 1.00 61.69 180 GLU A N 1
ATOM 1451 C CA . GLU A 1 180 ? -15.098 1.054 -20.252 1.00 61.69 180 GLU A CA 1
ATOM 1452 C C . GLU A 1 180 ? -14.126 -0.071 -19.842 1.00 61.69 180 GLU A C 1
ATOM 1454 O O . GLU A 1 180 ? -14.518 -0.971 -19.096 1.00 61.69 180 GLU A O 1
ATOM 1459 N N . GLU A 1 181 ? -12.829 0.057 -20.157 1.00 68.31 181 GLU A N 1
ATOM 1460 C CA . GLU A 1 181 ? -11.777 -0.900 -19.777 1.00 68.31 181 GLU A CA 1
ATOM 1461 C C . GLU A 1 181 ? -11.735 -1.202 -18.273 1.00 68.31 181 GLU A C 1
ATOM 1463 O O . GLU A 1 181 ? -11.498 -2.336 -17.859 1.00 68.31 181 GLU A O 1
ATOM 1468 N N . GLY A 1 182 ? -11.948 -0.201 -17.414 1.00 64.75 182 GLY A N 1
ATOM 1469 C CA . GLY A 1 182 ? -11.863 -0.390 -15.966 1.00 64.75 182 GLY A CA 1
ATOM 1470 C C . GLY A 1 182 ? -12.955 -1.318 -15.429 1.00 64.75 182 GLY A C 1
ATOM 1471 O O . GLY A 1 182 ? -12.677 -2.206 -14.615 1.00 64.75 182 GLY A O 1
ATOM 1472 N N . GLU A 1 183 ? -14.194 -1.119 -15.880 1.00 74.75 183 GLU A N 1
ATOM 1473 C CA . GLU A 1 183 ? -15.328 -1.973 -15.515 1.00 74.75 183 GLU A CA 1
ATOM 1474 C C . GLU A 1 183 ? -15.245 -3.330 -16.216 1.00 74.75 183 GLU A C 1
ATOM 1476 O O . GLU A 1 183 ? -15.502 -4.359 -15.586 1.00 74.75 183 GLU A O 1
ATOM 1481 N N . GLU A 1 184 ? -14.813 -3.356 -17.476 1.00 80.75 184 GLU A N 1
ATOM 1482 C CA . GLU A 1 184 ? -14.582 -4.586 -18.229 1.00 80.75 184 GLU A CA 1
ATOM 1483 C C . GLU A 1 184 ? -13.509 -5.461 -17.595 1.00 80.75 184 GLU A C 1
ATOM 1485 O O . GLU A 1 184 ? -13.740 -6.651 -17.423 1.00 80.75 184 GLU A O 1
ATOM 1490 N N . VAL A 1 185 ? -12.387 -4.901 -17.138 1.00 80.19 185 VAL A N 1
ATOM 1491 C CA . VAL A 1 185 ? -11.348 -5.666 -16.434 1.00 80.19 185 VAL A CA 1
ATOM 1492 C C . VAL A 1 185 ? -11.883 -6.224 -15.119 1.00 80.19 185 VAL A C 1
ATOM 1494 O O . VAL A 1 185 ? -11.571 -7.359 -14.758 1.00 80.19 185 VAL A O 1
ATOM 1497 N N . VAL A 1 186 ? -12.713 -5.473 -14.387 1.00 76.88 186 VAL A N 1
ATOM 1498 C CA . VAL A 1 186 ? -13.361 -6.004 -13.178 1.00 76.88 186 VAL A CA 1
ATOM 1499 C C . VAL A 1 186 ? -14.292 -7.162 -13.535 1.00 76.88 186 VAL A C 1
ATOM 1501 O O . VAL A 1 186 ? -14.221 -8.202 -12.881 1.00 76.88 186 VAL A O 1
ATOM 1504 N N . ASN A 1 187 ? -15.121 -7.014 -14.570 1.00 81.94 187 ASN A N 1
ATOM 1505 C CA . ASN A 1 187 ? -16.026 -8.065 -15.033 1.00 81.94 187 ASN A CA 1
ATOM 1506 C C . ASN A 1 187 ? -15.258 -9.291 -15.543 1.00 81.94 187 ASN A C 1
ATOM 1508 O O . ASN A 1 187 ? -15.565 -10.404 -15.132 1.00 81.94 187 ASN A O 1
ATOM 1512 N N . GLN A 1 188 ? -14.198 -9.103 -16.327 1.00 83.38 188 GLN A N 1
ATOM 1513 C CA . GLN A 1 188 ? -13.341 -10.171 -16.829 1.00 83.38 188 GLN A CA 1
ATOM 1514 C C . GLN A 1 188 ? -12.650 -10.915 -15.686 1.00 83.38 188 GLN A C 1
ATOM 1516 O O . GLN A 1 188 ? -12.652 -12.141 -15.663 1.00 83.38 188 GLN A O 1
ATOM 1521 N N . VAL A 1 189 ? -12.101 -10.206 -14.694 1.00 80.62 189 VAL A N 1
ATOM 1522 C CA . VAL A 1 189 ? -11.494 -10.850 -13.520 1.00 80.62 189 VAL A CA 1
ATOM 1523 C C . VAL A 1 189 ? -12.550 -11.615 -12.717 1.00 80.62 189 VAL A C 1
ATOM 1525 O O . VAL A 1 189 ? -12.266 -12.697 -12.204 1.00 80.62 189 VAL A O 1
ATOM 1528 N N . LEU A 1 190 ? -13.774 -11.092 -12.604 1.00 80.00 190 LEU A N 1
ATOM 1529 C CA . LEU A 1 190 ? -14.882 -11.803 -11.962 1.00 80.00 190 LEU A CA 1
ATOM 1530 C C . LEU A 1 190 ? -15.329 -13.029 -12.760 1.00 80.00 190 LEU A C 1
ATOM 1532 O O . LEU A 1 190 ? -15.662 -14.033 -12.135 1.00 80.00 190 LEU A O 1
ATOM 1536 N N . ASP A 1 191 ? -15.299 -12.982 -14.089 1.00 86.06 191 ASP A N 1
ATOM 1537 C CA . ASP A 1 191 ? -15.596 -14.118 -14.959 1.00 86.06 191 ASP A CA 1
ATOM 1538 C C . ASP A 1 191 ? -14.492 -15.174 -14.883 1.00 86.06 191 ASP A C 1
ATOM 1540 O O . ASP A 1 191 ? -14.797 -16.352 -14.728 1.00 86.06 191 ASP A O 1
ATOM 1544 N N . GLU A 1 192 ? -13.215 -14.786 -14.883 1.00 78.00 192 GLU A N 1
ATOM 1545 C CA . GLU A 1 192 ? -12.086 -15.701 -14.678 1.00 78.00 192 GLU A CA 1
ATOM 1546 C C . GLU A 1 192 ? -12.187 -16.394 -13.312 1.00 78.00 192 GLU A C 1
ATOM 1548 O O . GLU A 1 192 ? -12.149 -17.624 -13.226 1.00 78.00 192 GLU A O 1
ATOM 1553 N N . ILE A 1 193 ? -12.432 -15.624 -12.245 1.00 75.44 193 ILE A N 1
ATOM 1554 C CA . ILE A 1 193 ? -12.656 -16.179 -10.906 1.00 75.44 193 ILE A CA 1
ATOM 1555 C C . ILE A 1 193 ? -13.928 -17.022 -10.880 1.00 75.44 193 ILE A C 1
ATOM 1557 O O . ILE A 1 193 ? -13.933 -18.067 -10.245 1.00 75.44 193 ILE A O 1
ATOM 1561 N N . GLY A 1 194 ? -15.012 -16.593 -11.520 1.00 72.94 194 GLY A N 1
ATOM 1562 C CA . GLY A 1 194 ? -16.292 -17.2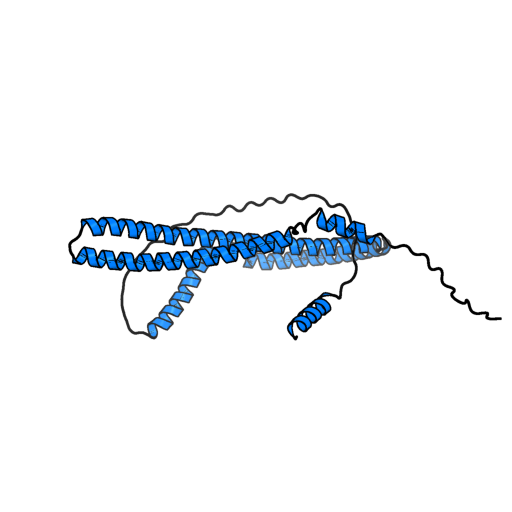91 -11.553 1.00 72.94 194 GLY A CA 1
ATOM 1563 C C . GLY A 1 194 ? -16.195 -18.619 -12.294 1.00 72.94 194 GLY A C 1
ATOM 1564 O O . GLY A 1 194 ? -16.748 -19.617 -11.839 1.00 72.94 194 GLY A O 1
ATOM 1565 N N . VAL A 1 195 ? -15.445 -18.673 -13.393 1.00 69.69 195 VAL A N 1
ATOM 1566 C CA . VAL A 1 195 ? -15.126 -19.901 -14.126 1.00 69.69 195 VAL A CA 1
ATOM 1567 C C . VAL A 1 195 ? -14.233 -20.804 -13.276 1.00 69.69 195 VAL A C 1
ATOM 1569 O O . VAL A 1 195 ? -14.531 -21.993 -13.163 1.00 69.69 195 VAL A O 1
ATOM 1572 N N . ASP A 1 196 ? -13.226 -20.264 -12.587 1.00 64.88 196 ASP A N 1
ATOM 1573 C CA . ASP A 1 196 ? -12.386 -21.033 -11.660 1.00 64.88 196 ASP A CA 1
ATOM 1574 C C . ASP A 1 196 ? -13.164 -21.538 -10.437 1.00 64.88 196 ASP A C 1
ATOM 1576 O O . ASP A 1 196 ? -12.986 -22.682 -10.011 1.00 64.88 196 ASP A O 1
ATOM 1580 N N . LEU A 1 197 ? -14.087 -20.739 -9.900 1.00 63.03 197 LEU A N 1
ATOM 1581 C CA . LEU A 1 197 ? -14.967 -21.127 -8.805 1.00 63.03 197 LEU A CA 1
ATOM 1582 C C . LEU A 1 197 ? -15.963 -22.176 -9.281 1.00 63.03 197 LEU A C 1
ATOM 1584 O O . LEU A 1 197 ? -16.185 -23.136 -8.564 1.00 63.03 197 LEU A O 1
ATOM 1588 N N . ASN A 1 198 ? -16.525 -22.065 -10.486 1.00 57.91 198 ASN A N 1
ATOM 1589 C CA . ASN A 1 198 ? -17.380 -23.100 -11.067 1.00 57.91 198 ASN A CA 1
ATOM 1590 C C . ASN A 1 198 ? -16.594 -24.393 -11.339 1.00 57.91 198 ASN A C 1
ATOM 1592 O O . ASN A 1 198 ? -17.112 -25.486 -11.100 1.00 57.91 198 ASN A O 1
ATOM 1596 N N . ASN A 1 199 ? -15.329 -24.293 -11.757 1.00 59.34 199 ASN A N 1
ATOM 1597 C CA . ASN A 1 199 ? -14.431 -25.438 -11.905 1.00 59.34 199 ASN A CA 1
ATOM 1598 C C . ASN A 1 199 ? -14.103 -26.082 -10.542 1.00 59.34 199 ASN A C 1
ATOM 1600 O O . ASN A 1 199 ? -14.095 -27.309 -10.435 1.00 59.34 199 ASN A O 1
ATOM 1604 N N . ALA A 1 200 ? -13.920 -25.286 -9.483 1.00 58.31 200 ALA A N 1
ATOM 1605 C CA . ALA A 1 200 ? -13.673 -25.767 -8.122 1.00 58.31 200 ALA A CA 1
ATOM 1606 C C . ALA A 1 200 ? -14.944 -26.270 -7.405 1.00 58.31 200 ALA A C 1
ATOM 1608 O O . ALA A 1 200 ? -14.895 -27.250 -6.665 1.00 58.31 200 ALA A O 1
ATOM 1609 N N . VAL A 1 201 ? -16.103 -25.654 -7.643 1.00 55.28 201 VAL A N 1
ATOM 1610 C CA . VAL A 1 201 ? -17.411 -26.031 -7.077 1.00 55.28 201 VAL A CA 1
ATOM 1611 C C . VAL A 1 201 ? -17.953 -27.278 -7.770 1.00 55.28 201 VAL A C 1
ATOM 1613 O O . VAL A 1 201 ? -18.565 -28.117 -7.115 1.00 55.28 201 VAL A O 1
ATOM 1616 N N . ARG A 1 202 ? -17.621 -27.518 -9.046 1.00 54.41 202 ARG A N 1
ATOM 1617 C CA . ARG A 1 202 ? -17.821 -28.843 -9.657 1.00 54.41 202 ARG A CA 1
ATOM 1618 C C . ARG A 1 202 ? -17.070 -29.959 -8.923 1.00 54.41 202 ARG A C 1
ATOM 1620 O O . ARG A 1 202 ? -17.494 -31.109 -9.013 1.00 54.41 202 ARG A O 1
ATOM 1627 N N . ALA A 1 203 ? -16.012 -29.642 -8.174 1.00 54.78 203 ALA A N 1
ATOM 1628 C CA . ALA A 1 203 ? -15.277 -30.613 -7.368 1.00 54.78 203 ALA A CA 1
ATOM 1629 C C . ALA A 1 203 ? -15.793 -30.771 -5.922 1.00 54.78 203 ALA A C 1
ATOM 1631 O O . ALA A 1 203 ? -15.319 -31.666 -5.225 1.00 54.78 203 ALA A O 1
ATOM 1632 N N . ILE A 1 204 ? -16.769 -29.981 -5.451 1.00 40.09 204 ILE A N 1
ATOM 1633 C CA . ILE A 1 204 ? -17.331 -30.140 -4.098 1.00 40.09 204 ILE A CA 1
ATOM 1634 C C . ILE A 1 204 ? -18.864 -30.011 -4.150 1.00 40.09 204 ILE A C 1
ATOM 1636 O O . ILE A 1 204 ? -19.378 -28.917 -4.390 1.00 40.09 204 ILE A O 1
ATOM 1640 N N . PRO A 1 205 ? -19.629 -31.092 -3.901 1.00 41.75 205 PRO A N 1
ATOM 1641 C CA . PRO A 1 205 ? -21.080 -31.044 -3.975 1.00 41.75 205 PRO A CA 1
ATOM 1642 C C . PRO A 1 205 ? -21.656 -30.212 -2.820 1.00 41.75 205 PRO A C 1
ATOM 1644 O O . PRO A 1 205 ? -21.561 -30.589 -1.656 1.00 41.75 205 PRO A O 1
ATOM 1647 N N . TYR A 1 206 ? -22.277 -29.100 -3.214 1.00 41.88 206 TYR A N 1
ATOM 1648 C CA . TYR A 1 206 ? -23.394 -28.390 -2.590 1.00 41.88 206 TYR A CA 1
ATOM 1649 C C . TYR A 1 206 ? -23.304 -28.079 -1.086 1.00 41.88 206 TYR A C 1
ATOM 1651 O O . TYR A 1 206 ? -23.701 -28.869 -0.232 1.00 41.88 206 TYR A O 1
ATOM 1659 N N . PHE A 1 207 ? -22.977 -26.823 -0.777 1.00 38.22 207 PHE A N 1
ATOM 1660 C CA . PHE A 1 207 ? -23.685 -26.116 0.288 1.00 38.22 207 PHE A CA 1
ATOM 1661 C C . PHE A 1 207 ? -24.052 -24.710 -0.189 1.00 38.22 207 PHE A C 1
ATOM 1663 O O . PHE A 1 207 ? -23.204 -23.906 -0.567 1.00 38.22 207 PHE A O 1
ATOM 1670 N N . GLU A 1 208 ? -25.356 -24.489 -0.230 1.00 32.69 208 GLU A N 1
ATOM 1671 C CA . GLU A 1 208 ? -26.065 -23.342 -0.770 1.00 32.69 208 GLU A CA 1
ATOM 1672 C C . GLU A 1 208 ? -26.050 -22.149 0.200 1.00 32.69 208 GLU A C 1
ATOM 1674 O O . GLU A 1 208 ? -26.167 -22.320 1.412 1.00 32.69 208 GLU A O 1
ATOM 1679 N N . MET A 1 209 ? -26.025 -20.955 -0.398 1.00 36.22 209 MET A N 1
ATOM 1680 C CA . MET A 1 209 ? -26.535 -19.670 0.101 1.00 36.22 209 MET A CA 1
ATOM 1681 C C . MET A 1 209 ? -25.853 -18.994 1.307 1.00 36.22 209 MET A C 1
ATOM 1683 O O . MET A 1 209 ? -25.803 -19.514 2.419 1.00 36.22 209 MET A O 1
ATOM 1687 N N . LEU A 1 210 ? -25.458 -17.727 1.114 1.00 34.47 210 LEU A N 1
ATOM 1688 C CA . LEU A 1 210 ? -26.202 -16.562 1.628 1.00 34.47 210 LEU A CA 1
ATOM 1689 C C . LEU A 1 210 ? -25.535 -15.237 1.199 1.00 34.47 210 LEU A C 1
ATOM 1691 O O . LEU A 1 210 ? -24.481 -14.850 1.693 1.00 34.47 210 LEU A O 1
ATOM 1695 N N . ASP A 1 211 ? -26.215 -14.607 0.249 1.00 39.19 211 ASP A N 1
ATOM 1696 C CA . ASP A 1 211 ? -26.481 -13.189 -0.010 1.00 39.19 211 ASP A CA 1
ATOM 1697 C C . ASP A 1 211 ? -25.682 -12.021 0.621 1.00 39.19 211 ASP A C 1
ATOM 1699 O O . ASP A 1 211 ? -25.509 -11.894 1.834 1.00 39.19 211 ASP A O 1
ATOM 1703 N N . ALA A 1 212 ? -25.455 -11.063 -0.290 1.00 40.38 212 ALA A N 1
ATOM 1704 C CA . ALA A 1 212 ? -25.570 -9.607 -0.172 1.00 40.38 212 ALA A CA 1
ATOM 1705 C C . ALA A 1 212 ? -24.514 -8.790 0.603 1.00 40.38 212 ALA A C 1
ATOM 1707 O O . ALA A 1 212 ? -24.498 -8.719 1.833 1.00 40.38 212 ALA A O 1
ATOM 1708 N N . ASN A 1 213 ? -23.759 -7.971 -0.146 1.00 42.97 213 ASN A N 1
ATOM 1709 C CA . ASN A 1 213 ? -23.584 -6.555 0.204 1.00 42.97 213 ASN A CA 1
ATOM 1710 C C . ASN A 1 213 ? -23.217 -5.688 -1.021 1.00 42.97 213 ASN A C 1
ATOM 1712 O O . ASN A 1 213 ? -22.406 -6.121 -1.836 1.00 42.97 213 ASN A O 1
ATOM 1716 N N . PRO A 1 214 ? -23.796 -4.477 -1.151 1.00 47.69 214 PRO A N 1
ATOM 1717 C CA . PRO A 1 214 ? -23.742 -3.670 -2.364 1.00 47.69 214 PRO A CA 1
ATOM 1718 C C . PRO A 1 214 ? -22.466 -2.825 -2.470 1.00 47.69 214 PRO A C 1
ATOM 1720 O O . PRO A 1 214 ? -21.867 -2.406 -1.476 1.00 47.69 214 PRO A O 1
ATOM 1723 N N . ILE A 1 215 ? -22.102 -2.576 -3.723 1.00 43.47 215 ILE A N 1
ATOM 1724 C CA . ILE A 1 215 ? -20.900 -1.905 -4.208 1.00 43.47 215 ILE A CA 1
ATOM 1725 C C . ILE A 1 215 ? -20.997 -0.405 -3.889 1.00 43.47 215 ILE A C 1
ATOM 1727 O O . ILE A 1 215 ? -21.974 0.257 -4.230 1.00 43.47 215 ILE A O 1
ATOM 1731 N N . VAL A 1 216 ? -19.994 0.128 -3.189 1.00 37.88 216 VAL A N 1
ATOM 1732 C CA . VAL A 1 216 ? -19.845 1.563 -2.909 1.00 37.88 216 VAL A CA 1
ATOM 1733 C C . VAL A 1 216 ? -18.992 2.203 -4.001 1.00 37.88 216 VAL A C 1
ATOM 1735 O O . VAL A 1 216 ? -17.808 1.904 -4.125 1.00 37.88 216 VAL A O 1
ATOM 1738 N N . GLN A 1 217 ? -19.627 3.088 -4.765 1.00 34.06 217 GLN A N 1
ATOM 1739 C CA . GLN A 1 217 ? -19.070 3.903 -5.843 1.00 34.06 217 GLN A CA 1
ATOM 1740 C C . GLN A 1 217 ? -17.943 4.805 -5.303 1.00 34.06 217 GLN A C 1
ATOM 1742 O O . GLN A 1 217 ? -18.157 5.607 -4.390 1.00 34.06 217 GLN A O 1
ATOM 1747 N N . LEU A 1 218 ? -16.722 4.623 -5.812 1.00 40.84 218 LEU A N 1
ATOM 1748 C CA . LEU A 1 218 ? -15.521 5.365 -5.420 1.00 40.84 218 LEU A CA 1
ATOM 1749 C C . LEU A 1 218 ? -15.126 6.296 -6.565 1.00 40.84 218 LEU A C 1
ATOM 1751 O O . LEU A 1 218 ? -14.816 5.840 -7.657 1.00 40.84 218 LEU A O 1
ATOM 1755 N N . GLY A 1 219 ? -15.197 7.595 -6.277 1.00 34.06 219 GLY A N 1
ATOM 1756 C CA . GLY A 1 219 ? -15.058 8.679 -7.238 1.00 34.06 219 GLY A CA 1
ATOM 1757 C C . GLY A 1 219 ? -13.665 8.894 -7.832 1.00 34.06 219 GLY A C 1
ATOM 1758 O O . GLY A 1 219 ? -12.633 8.493 -7.288 1.00 34.06 219 GLY A O 1
ATOM 1759 N N . GLU A 1 220 ? -13.738 9.604 -8.951 1.00 41.06 220 GLU A N 1
ATOM 1760 C CA . GLU A 1 220 ? -12.738 10.002 -9.935 1.00 41.06 220 GLU A CA 1
ATOM 1761 C C . GLU A 1 220 ? -11.485 10.671 -9.342 1.00 41.06 220 GLU A C 1
ATOM 1763 O O . GLU A 1 220 ? -11.542 11.551 -8.475 1.00 41.06 220 GLU A O 1
ATOM 1768 N N . THR A 1 221 ? -10.316 10.273 -9.849 1.00 37.25 221 THR A N 1
ATOM 1769 C CA . THR A 1 221 ? -9.028 10.911 -9.551 1.00 37.25 221 THR A CA 1
ATOM 1770 C C . THR A 1 221 ? -8.644 11.896 -10.660 1.00 37.25 221 THR A C 1
ATOM 1772 O O . THR A 1 221 ? -8.571 11.479 -11.812 1.00 37.25 221 THR A O 1
ATOM 1775 N N . PRO A 1 222 ? -8.314 13.166 -10.354 1.00 45.69 222 PRO A N 1
ATOM 1776 C CA . PRO A 1 222 ? -8.025 14.165 -11.377 1.00 45.69 222 PRO A CA 1
ATOM 1777 C C . PRO A 1 222 ? -6.597 14.029 -11.922 1.00 45.69 222 PRO A C 1
ATOM 1779 O O . PRO A 1 222 ? -5.607 14.093 -11.183 1.00 45.69 222 PRO A O 1
ATOM 1782 N N . THR A 1 223 ? -6.501 13.888 -13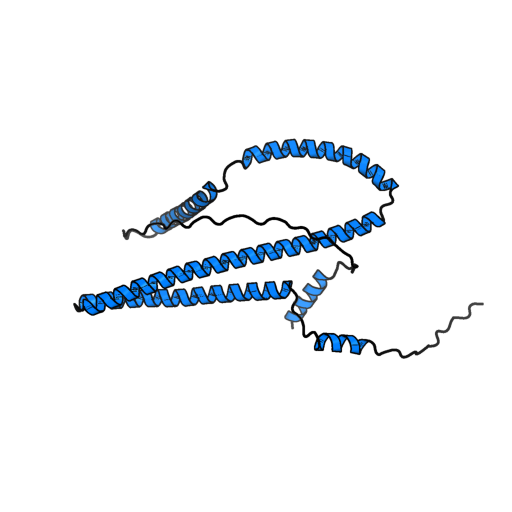.240 1.00 40.34 223 THR A N 1
ATOM 1783 C CA . THR A 1 223 ? -5.284 13.952 -14.052 1.00 40.34 223 THR A CA 1
ATOM 1784 C C . THR A 1 223 ? -4.921 15.407 -14.347 1.00 40.34 223 THR A C 1
ATOM 1786 O O . THR A 1 223 ? -5.666 16.132 -14.999 1.00 40.34 223 THR A O 1
ATOM 1789 N N . GLY A 1 224 ? -3.756 15.859 -13.886 1.00 35.12 224 GLY A N 1
ATOM 1790 C CA . GLY A 1 224 ? -3.261 17.196 -14.209 1.00 35.12 224 GLY A CA 1
ATOM 1791 C C . GLY A 1 224 ? -1.844 17.418 -13.702 1.00 35.12 224 GLY A C 1
ATOM 1792 O O . GLY A 1 224 ? -1.650 17.919 -12.599 1.00 35.12 224 GLY A O 1
ATOM 1793 N N . ILE A 1 225 ? -0.840 17.043 -14.498 1.00 39.75 225 ILE A N 1
ATOM 1794 C CA . ILE A 1 225 ? 0.560 17.404 -14.243 1.00 39.75 225 ILE A CA 1
ATOM 1795 C C . ILE A 1 225 ? 1.072 18.165 -15.465 1.00 39.75 225 ILE A C 1
ATOM 1797 O O . ILE A 1 225 ? 1.408 17.580 -16.491 1.00 39.75 225 ILE A O 1
ATOM 1801 N N . GLN A 1 226 ? 1.105 19.493 -15.344 1.00 39.47 226 GLN A N 1
ATOM 1802 C CA . GLN A 1 226 ? 1.701 20.394 -16.325 1.00 39.47 226 GLN A CA 1
ATOM 1803 C C . GLN A 1 226 ? 3.229 20.416 -16.180 1.00 39.47 226 GLN A C 1
ATOM 1805 O O . GLN A 1 226 ? 3.790 20.505 -15.087 1.00 39.47 226 GLN A O 1
ATOM 1810 N N . LYS A 1 227 ? 3.879 20.322 -17.339 1.00 36.31 227 LYS A N 1
ATOM 1811 C CA . LYS A 1 227 ? 5.316 20.280 -17.610 1.00 36.31 227 LYS A CA 1
ATOM 1812 C C . LYS A 1 227 ? 5.918 21.686 -17.479 1.00 36.31 227 LYS A C 1
ATOM 1814 O O . LYS A 1 227 ? 5.534 22.580 -18.223 1.00 36.31 227 LYS A O 1
ATOM 1819 N N . ALA A 1 228 ? 6.883 21.877 -16.579 1.00 34.66 228 ALA A N 1
ATOM 1820 C CA . ALA A 1 228 ? 7.699 23.092 -16.508 1.00 34.66 228 ALA A CA 1
ATOM 1821 C C . ALA A 1 228 ? 9.177 22.736 -16.726 1.00 34.66 228 ALA A C 1
ATOM 1823 O O . ALA A 1 228 ? 9.770 21.980 -15.958 1.00 34.66 228 ALA A O 1
ATOM 1824 N N . ALA A 1 229 ? 9.741 23.263 -17.813 1.00 35.88 229 ALA A N 1
ATOM 1825 C CA . ALA A 1 229 ? 11.134 23.122 -18.217 1.00 35.88 229 ALA A CA 1
ATOM 1826 C C . ALA A 1 229 ? 12.023 24.148 -17.492 1.00 35.88 229 ALA A C 1
ATOM 1828 O O . ALA A 1 229 ? 11.639 25.308 -17.351 1.00 35.88 229 ALA A O 1
ATOM 1829 N N . VAL A 1 230 ? 13.221 23.738 -17.065 1.00 39.66 230 VAL A N 1
ATOM 1830 C CA . VAL A 1 230 ? 14.262 24.623 -16.507 1.00 39.66 230 VAL A CA 1
ATOM 1831 C C . VAL A 1 230 ? 15.614 24.24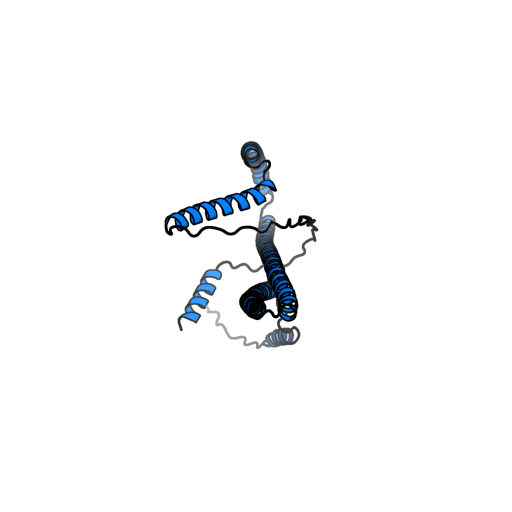4 -17.140 1.00 39.66 230 VAL A C 1
ATOM 1833 O O . VAL A 1 230 ? 15.893 23.049 -17.246 1.00 39.66 230 VAL A O 1
ATOM 1836 N N . PRO A 1 231 ? 16.431 25.216 -17.599 1.00 41.66 231 PRO A N 1
ATOM 1837 C CA . PRO A 1 231 ? 17.521 24.975 -18.541 1.00 41.66 231 PRO A CA 1
ATOM 1838 C C . PRO A 1 231 ? 18.860 24.604 -17.895 1.00 41.66 231 PRO A C 1
ATOM 1840 O O . PRO A 1 231 ? 19.169 24.929 -16.747 1.00 41.66 231 PRO A O 1
ATOM 1843 N N . GLU A 1 232 ? 19.661 23.936 -18.719 1.00 36.69 232 GLU A N 1
ATOM 1844 C CA . GLU A 1 232 ? 20.924 23.279 -18.419 1.00 36.69 232 GLU A CA 1
ATOM 1845 C C . GLU A 1 232 ? 22.126 24.237 -18.386 1.00 36.69 232 GLU A C 1
ATOM 1847 O O . GLU A 1 232 ? 22.322 25.082 -19.258 1.00 36.69 232 GLU A O 1
ATOM 1852 N N . SER A 1 233 ? 23.012 24.013 -17.414 1.00 33.03 233 SER A N 1
ATOM 1853 C CA . SER A 1 233 ? 24.395 24.487 -17.416 1.00 33.03 233 SER A CA 1
ATOM 1854 C C . SER A 1 233 ? 25.310 23.359 -16.930 1.00 33.03 233 SER A C 1
ATOM 1856 O O . SER A 1 233 ? 25.221 22.951 -15.777 1.00 33.03 233 SER A O 1
ATOM 1858 N N . ARG A 1 234 ? 26.169 22.900 -17.856 1.00 36.66 234 ARG A N 1
ATOM 1859 C CA . ARG A 1 234 ? 27.536 22.339 -17.740 1.00 36.66 234 ARG A CA 1
ATOM 1860 C C . ARG A 1 234 ? 27.923 21.550 -16.476 1.00 36.66 234 ARG A C 1
ATOM 1862 O O . ARG A 1 234 ? 27.873 22.088 -15.383 1.00 36.66 234 ARG A O 1
ATOM 1869 N N . VAL A 1 235 ? 28.532 20.369 -16.674 1.00 37.72 235 VAL A N 1
ATOM 1870 C CA . VAL A 1 235 ? 29.957 20.039 -16.371 1.00 37.72 235 VAL A CA 1
ATOM 1871 C C . VAL A 1 235 ? 30.258 18.561 -16.749 1.00 37.72 235 VAL A C 1
ATOM 1873 O O . VAL A 1 235 ? 29.387 17.703 -16.654 1.00 37.72 235 VAL A O 1
ATOM 1876 N N . ALA A 1 236 ? 31.495 18.331 -17.219 1.00 37.53 236 ALA A N 1
ATOM 1877 C CA . ALA A 1 236 ? 32.217 17.106 -17.628 1.00 37.53 236 ALA A CA 1
ATOM 1878 C C . ALA A 1 236 ? 31.906 15.813 -16.829 1.00 37.53 236 ALA A C 1
ATOM 1880 O O . ALA A 1 236 ? 31.766 15.865 -15.615 1.00 37.53 236 ALA A O 1
ATOM 1881 N N . GLN A 1 237 ? 31.634 14.656 -17.452 1.00 37.94 237 GLN A N 1
ATOM 1882 C CA . GLN A 1 237 ? 32.491 13.690 -18.181 1.00 37.94 237 GLN A CA 1
ATOM 1883 C C . GLN A 1 237 ? 33.402 12.822 -17.289 1.00 37.94 237 GLN A C 1
ATOM 1885 O O . GLN A 1 237 ? 34.437 13.272 -16.812 1.00 37.94 237 GLN A O 1
ATOM 1890 N N . ALA A 1 238 ? 33.039 11.538 -17.188 1.00 41.31 238 ALA A N 1
ATOM 1891 C CA . ALA A 1 238 ? 33.946 10.412 -16.989 1.00 41.31 238 ALA A CA 1
ATOM 1892 C C . ALA A 1 238 ? 33.589 9.355 -18.051 1.00 41.31 238 ALA A C 1
ATOM 1894 O O . ALA A 1 238 ? 32.468 8.854 -18.085 1.00 41.31 238 ALA A O 1
ATOM 1895 N N . ILE A 1 239 ? 34.520 9.111 -18.975 1.00 36.41 239 ILE A N 1
ATOM 1896 C CA . ILE A 1 239 ? 34.476 8.010 -19.942 1.00 36.41 239 ILE A CA 1
ATOM 1897 C C . ILE A 1 239 ? 34.944 6.753 -19.210 1.00 36.41 239 ILE A C 1
ATOM 1899 O O . ILE A 1 239 ? 35.972 6.800 -18.538 1.00 36.41 239 ILE A O 1
ATOM 1903 N N . GLY A 1 240 ? 34.237 5.641 -19.386 1.00 31.05 240 GLY A N 1
ATOM 1904 C CA . GLY A 1 240 ? 34.701 4.335 -18.925 1.00 31.05 240 GLY A CA 1
ATOM 1905 C C . GLY A 1 240 ? 33.557 3.364 -18.694 1.00 31.05 240 GLY A C 1
ATOM 1906 O O . GLY A 1 240 ? 33.298 2.983 -17.560 1.00 31.05 240 GLY A O 1
ATOM 1907 N N . GLY A 1 241 ? 32.849 3.007 -19.768 1.00 32.94 241 GLY A N 1
ATOM 1908 C CA . GLY A 1 241 ? 31.996 1.822 -19.778 1.00 32.94 241 GLY A CA 1
ATOM 1909 C C . GLY A 1 241 ? 32.878 0.577 -19.705 1.00 32.94 241 GLY A C 1
ATOM 1910 O O . GLY A 1 241 ? 33.848 0.473 -20.455 1.00 32.94 241 GLY A O 1
ATOM 1911 N N . GLY A 1 242 ? 32.559 -0.317 -18.772 1.00 36.53 242 GLY A N 1
ATOM 1912 C CA . GLY A 1 242 ? 33.288 -1.569 -18.559 1.00 36.53 242 GLY A CA 1
ATOM 1913 C C . GLY A 1 242 ? 33.365 -2.053 -17.109 1.00 36.53 242 GLY A C 1
ATOM 1914 O O . GLY A 1 242 ? 34.136 -2.961 -16.849 1.00 36.53 242 GLY A O 1
ATOM 1915 N N . GLY A 1 243 ? 32.626 -1.457 -16.164 1.00 48.12 243 GLY A N 1
ATOM 1916 C CA . GLY A 1 243 ? 32.710 -1.823 -14.740 1.00 48.12 243 GLY A CA 1
ATOM 1917 C C . GLY A 1 243 ? 31.524 -2.600 -14.167 1.00 48.12 243 GLY A C 1
ATOM 1918 O O . GLY A 1 243 ? 31.617 -3.070 -13.040 1.00 48.12 243 GLY A O 1
ATOM 1919 N N . GLU A 1 244 ? 30.404 -2.744 -14.885 1.00 55.75 244 GLU A N 1
ATOM 1920 C CA . GLU A 1 244 ? 29.224 -3.397 -14.293 1.00 55.75 244 GLU A CA 1
ATOM 1921 C C . GLU A 1 244 ? 29.438 -4.904 -14.104 1.00 55.75 244 GLU A C 1
ATOM 1923 O O . GLU A 1 244 ? 29.028 -5.442 -13.078 1.00 55.75 244 GLU A O 1
ATOM 1928 N N . ASP A 1 245 ? 30.165 -5.567 -15.004 1.00 59.72 245 ASP A N 1
ATOM 1929 C CA . ASP A 1 245 ? 30.468 -6.993 -14.851 1.00 59.72 245 ASP A CA 1
ATOM 1930 C C . ASP A 1 245 ? 31.527 -7.248 -13.767 1.00 59.72 245 ASP A C 1
ATOM 1932 O O . ASP A 1 245 ? 31.369 -8.179 -12.974 1.00 59.72 245 ASP A O 1
ATOM 1936 N N . ASP A 1 246 ? 32.540 -6.382 -13.653 1.00 72.50 246 ASP A N 1
ATOM 1937 C CA . ASP A 1 246 ? 33.579 -6.490 -12.620 1.00 72.50 246 ASP A CA 1
ATOM 1938 C C . ASP A 1 246 ? 33.014 -6.215 -11.215 1.00 72.50 246 ASP A C 1
ATOM 1940 O O . ASP A 1 246 ? 33.323 -6.942 -10.268 1.00 72.50 246 ASP A O 1
ATOM 1944 N N . ASP A 1 247 ? 32.123 -5.227 -11.062 1.00 73.25 247 ASP A N 1
ATOM 1945 C CA . ASP A 1 247 ? 31.465 -4.938 -9.780 1.00 73.25 247 ASP A CA 1
ATOM 1946 C C . ASP A 1 247 ? 30.500 -6.060 -9.364 1.00 73.25 247 ASP A C 1
ATOM 1948 O O . ASP A 1 247 ? 30.352 -6.368 -8.171 1.00 73.25 247 ASP A O 1
ATOM 1952 N N . LEU A 1 248 ? 29.835 -6.697 -10.335 1.00 67.75 248 LEU A N 1
ATOM 1953 C CA . LEU A 1 248 ? 28.968 -7.846 -10.084 1.00 67.75 248 LEU A CA 1
ATOM 1954 C C . LEU A 1 248 ? 29.780 -9.098 -9.737 1.00 67.75 248 LEU A C 1
ATOM 1956 O O . LEU A 1 248 ? 29.413 -9.796 -8.786 1.00 67.75 248 LEU A O 1
ATOM 1960 N N . GLN A 1 249 ? 30.898 -9.354 -10.421 1.00 74.88 249 GLN A N 1
ATOM 1961 C CA . GLN A 1 249 ? 31.808 -10.457 -10.099 1.00 74.88 249 GLN A CA 1
ATOM 1962 C C . GLN A 1 249 ? 32.475 -10.261 -8.732 1.00 74.88 249 GLN A C 1
ATOM 1964 O O . GLN A 1 249 ? 32.463 -11.184 -7.915 1.00 74.88 249 GLN A O 1
ATOM 1969 N N . ALA A 1 250 ? 32.934 -9.048 -8.406 1.00 79.75 250 ALA A N 1
ATOM 1970 C CA . ALA A 1 250 ? 33.501 -8.731 -7.096 1.00 79.75 250 ALA A CA 1
ATOM 1971 C C . ALA A 1 250 ? 32.480 -8.917 -5.958 1.00 79.75 250 ALA A C 1
ATOM 1973 O O . ALA A 1 250 ? 32.811 -9.440 -4.888 1.00 79.75 250 ALA A O 1
ATOM 1974 N N . ARG A 1 251 ? 31.209 -8.546 -6.183 1.00 75.62 251 ARG A N 1
ATOM 1975 C CA . ARG A 1 251 ? 30.125 -8.830 -5.227 1.00 75.62 251 ARG A CA 1
ATOM 1976 C C . ARG A 1 251 ? 29.853 -10.324 -5.088 1.00 75.62 251 ARG A C 1
ATOM 1978 O O . ARG A 1 251 ? 29.622 -10.767 -3.962 1.00 75.62 251 ARG A O 1
ATOM 1985 N N . LEU A 1 252 ? 29.897 -11.093 -6.174 1.00 78.69 252 LEU A N 1
ATOM 1986 C CA . LEU A 1 252 ? 29.682 -12.542 -6.130 1.00 78.69 252 LEU A CA 1
ATOM 1987 C C . LEU A 1 252 ? 30.785 -13.257 -5.339 1.00 78.69 252 LEU A C 1
ATOM 1989 O O . LEU A 1 252 ? 30.486 -14.107 -4.501 1.00 78.69 252 LEU A O 1
ATOM 1993 N N . ASP A 1 253 ? 32.042 -12.864 -5.538 1.00 85.94 253 ASP A N 1
ATOM 1994 C CA . ASP A 1 253 ? 33.181 -13.445 -4.822 1.00 85.94 253 ASP A CA 1
ATOM 1995 C C . ASP A 1 253 ? 33.171 -13.094 -3.331 1.00 85.94 253 ASP A C 1
ATOM 1997 O O . ASP A 1 253 ? 33.518 -13.931 -2.495 1.00 85.94 253 ASP A O 1
ATOM 2001 N N . SER A 1 254 ? 32.686 -11.901 -2.967 1.00 82.00 254 SER A N 1
ATOM 2002 C CA . SER A 1 254 ? 32.524 -11.517 -1.558 1.00 82.00 254 SER A CA 1
ATOM 2003 C C . SER A 1 254 ? 31.474 -12.345 -0.803 1.00 82.00 254 SER A C 1
ATOM 2005 O O . SER A 1 254 ? 31.532 -12.416 0.420 1.00 82.00 254 SER A O 1
ATOM 2007 N N . LEU A 1 255 ? 30.544 -12.995 -1.513 1.00 74.12 255 LEU A N 1
ATOM 2008 C CA . LEU A 1 255 ? 29.519 -13.872 -0.934 1.00 74.12 255 LEU A CA 1
ATOM 2009 C C . LEU A 1 255 ? 29.919 -15.356 -0.938 1.00 74.12 255 LEU A C 1
ATOM 2011 O O . LEU A 1 255 ? 29.211 -16.172 -0.351 1.00 74.12 255 LEU A O 1
ATOM 2015 N N . ARG A 1 256 ? 31.020 -15.724 -1.611 1.00 71.19 256 ARG A N 1
ATOM 2016 C CA . ARG A 1 256 ? 31.516 -17.111 -1.683 1.00 71.19 256 ARG A CA 1
ATOM 2017 C C . ARG A 1 256 ? 32.545 -17.468 -0.603 1.00 71.19 256 ARG A C 1
ATOM 2019 O O . ARG A 1 256 ? 32.945 -18.630 -0.550 1.00 71.19 256 ARG A O 1
ATOM 2026 N N . LYS A 1 257 ? 32.971 -16.516 0.230 1.00 57.97 257 LYS A N 1
ATOM 2027 C CA . LYS A 1 257 ? 33.754 -16.769 1.453 1.00 57.97 257 LYS A CA 1
ATOM 2028 C C . LYS A 1 257 ? 32.850 -16.775 2.674 1.00 57.97 257 LYS A C 1
ATOM 2030 O O . LYS A 1 257 ? 33.113 -17.619 3.555 1.00 57.97 257 LYS A O 1
#

Foldseek 3Di:
DDDDDDDDDDPDDDDDPPVVVVVCCVVVPCPDDPVRVLVVVLVVLVVVLVVLVVVLVVLVVVLVVLVVVLVVCVVVVVVVVNVVSVVVSVVSVVVSVVSVVVSVVSVVVSVVSVVVVVVVVVVVVVVVVVVVVVVVVVVPDPVVVVVVVVVCVVVVVVVVVVVVVVCVVVCVPDPDPPPVVVVVVVVVVVVVVVVVVVVVCVVPDDDDDDDDDDDDDDDDDDDDDDDDDDDDDDDDDDDDPDCPVVVVVVVVVVVVD

Organism: NCBI:txid1442368

InterPro domains:
  IPR005024 Snf7 family [PF03357] (41-201)
  IPR005024 Snf7 family [PTHR10476] (28-257)

pLDDT: mean 72.11, std 21.76, range [31.05, 97.56]